Protein AF-A0A9N9P174-F1 (afdb_monomer)

Structure (mmCIF, N/CA/C/O backbone):
data_AF-A0A9N9P174-F1
#
_entry.id   AF-A0A9N9P174-F1
#
loop_
_atom_site.group_PDB
_atom_site.id
_atom_site.type_symbol
_atom_site.label_atom_id
_atom_site.label_alt_id
_atom_site.label_comp_id
_atom_site.label_asym_id
_atom_site.label_entity_id
_atom_site.label_seq_id
_atom_site.pdbx_PDB_ins_code
_atom_site.Cartn_x
_atom_site.Cartn_y
_atom_site.Cartn_z
_atom_site.occupancy
_atom_site.B_iso_or_equiv
_atom_site.auth_seq_id
_atom_site.auth_comp_id
_atom_site.auth_asym_id
_atom_site.auth_atom_id
_atom_site.pdbx_PDB_model_num
ATOM 1 N N . LYS A 1 1 ? 29.313 7.912 -12.911 1.00 68.44 1 LYS A N 1
ATOM 2 C CA . LYS A 1 1 ? 28.699 8.468 -11.682 1.00 68.44 1 LYS A CA 1
ATOM 3 C C . LYS A 1 1 ? 27.284 8.884 -12.057 1.00 68.44 1 LYS A C 1
ATOM 5 O O . LYS A 1 1 ? 27.158 9.581 -13.055 1.00 68.44 1 LYS A O 1
ATOM 10 N N . TYR A 1 2 ? 26.257 8.377 -11.376 1.00 76.62 2 TYR A N 1
ATOM 11 C CA . TYR A 1 2 ? 24.883 8.834 -11.610 1.00 76.62 2 TYR A CA 1
ATOM 12 C C . TYR A 1 2 ? 24.743 10.296 -11.158 1.00 76.62 2 TYR A C 1
ATOM 14 O O . TYR A 1 2 ? 25.511 10.708 -10.282 1.00 76.62 2 TYR A O 1
ATOM 22 N N . PRO A 1 3 ? 23.851 11.087 -11.777 1.00 82.00 3 PRO A N 1
ATOM 23 C CA . PRO A 1 3 ? 23.593 12.447 -11.324 1.00 82.00 3 PRO A CA 1
ATOM 24 C C . PRO A 1 3 ? 23.021 12.434 -9.905 1.00 82.00 3 PRO A C 1
ATOM 26 O O . PRO A 1 3 ? 22.367 11.470 -9.501 1.00 82.00 3 PRO A O 1
ATOM 29 N N . ASP A 1 4 ? 23.264 13.512 -9.164 1.00 88.12 4 ASP A N 1
ATOM 30 C CA . ASP A 1 4 ? 22.612 13.711 -7.875 1.00 88.12 4 ASP A CA 1
ATOM 31 C C . ASP A 1 4 ? 21.104 13.892 -8.101 1.00 88.12 4 ASP A C 1
ATOM 33 O O . ASP A 1 4 ? 20.675 14.525 -9.070 1.00 88.12 4 ASP A O 1
ATOM 37 N N . ILE A 1 5 ? 20.298 13.304 -7.219 1.00 88.25 5 ILE A N 1
ATOM 38 C CA . ILE A 1 5 ? 18.837 13.352 -7.294 1.00 88.25 5 ILE A CA 1
ATOM 39 C C . ILE A 1 5 ? 18.350 14.217 -6.142 1.00 88.25 5 ILE A C 1
ATOM 41 O O . ILE A 1 5 ? 18.669 13.955 -4.981 1.00 88.25 5 ILE A O 1
ATOM 45 N N . GLU A 1 6 ? 17.555 15.233 -6.457 1.00 88.88 6 GLU A N 1
ATOM 46 C CA . GLU A 1 6 ? 16.862 16.007 -5.437 1.00 88.88 6 GLU A CA 1
ATOM 47 C C . GLU A 1 6 ? 15.742 15.155 -4.829 1.00 88.88 6 GLU A C 1
ATOM 49 O O . GLU A 1 6 ? 14.897 14.615 -5.546 1.00 88.88 6 GLU A O 1
ATOM 54 N N . ILE A 1 7 ? 15.744 15.016 -3.502 1.00 90.62 7 ILE A N 1
ATOM 55 C CA . ILE A 1 7 ? 14.727 14.256 -2.773 1.00 90.62 7 ILE A CA 1
ATOM 56 C C . ILE A 1 7 ? 13.762 15.248 -2.118 1.00 90.62 7 ILE A C 1
ATOM 58 O O . ILE A 1 7 ? 14.141 15.913 -1.147 1.00 90.62 7 ILE A O 1
ATOM 62 N N . PRO A 1 8 ? 12.504 15.334 -2.589 1.00 91.12 8 PRO A N 1
ATOM 63 C CA . PRO A 1 8 ? 11.504 16.177 -1.954 1.00 91.12 8 PRO A CA 1
ATOM 64 C C . PRO A 1 8 ? 11.303 15.766 -0.495 1.00 91.12 8 PRO A C 1
ATOM 66 O O . PRO A 1 8 ? 11.000 14.615 -0.183 1.00 91.12 8 PRO A O 1
ATOM 69 N N . SER A 1 9 ? 11.458 16.720 0.414 1.00 88.75 9 SER A N 1
ATOM 70 C CA . SER A 1 9 ? 11.272 16.495 1.849 1.00 88.75 9 SER A CA 1
ATOM 71 C C . SER A 1 9 ? 9.872 16.938 2.263 1.00 88.75 9 SER A C 1
ATOM 73 O O . SER A 1 9 ? 9.692 17.984 2.877 1.00 88.75 9 SER A O 1
ATOM 75 N N . VAL A 1 10 ? 8.865 16.165 1.857 1.00 95.12 10 VAL A N 1
ATOM 76 C CA . VAL A 1 10 ? 7.441 16.423 2.136 1.00 95.12 10 VAL A CA 1
ATOM 77 C C . VAL A 1 10 ? 6.749 15.136 2.595 1.00 95.12 10 VAL A C 1
ATOM 79 O O . VAL A 1 10 ? 7.332 14.056 2.558 1.00 95.12 10 VAL A O 1
ATOM 82 N N . GLY A 1 11 ? 5.495 15.212 3.036 1.00 95.56 11 GLY A N 1
ATOM 83 C CA . GLY A 1 11 ? 4.689 14.019 3.284 1.00 95.56 11 GLY A CA 1
ATOM 84 C C . GLY A 1 11 ? 4.335 13.286 1.986 1.00 95.56 11 GLY A C 1
ATOM 85 O O . GLY A 1 11 ? 4.132 13.899 0.940 1.00 95.56 11 GLY A O 1
ATOM 86 N N . VAL A 1 12 ? 4.185 11.963 2.060 1.00 95.00 12 VAL A N 1
ATOM 87 C CA . VAL A 1 12 ? 3.823 11.107 0.907 1.00 95.00 12 VAL A CA 1
ATOM 88 C C . VAL A 1 12 ? 2.532 11.585 0.242 1.00 95.00 12 VAL A C 1
ATOM 90 O O . VAL A 1 12 ? 2.477 11.710 -0.977 1.00 95.00 12 VAL A O 1
ATOM 93 N N . TYR A 1 13 ? 1.510 11.912 1.037 1.00 94.75 13 TYR A N 1
ATOM 94 C CA . TYR A 1 13 ? 0.255 12.435 0.504 1.00 94.75 13 TYR A CA 1
ATOM 95 C C . TYR A 1 13 ? 0.455 13.786 -0.204 1.00 94.75 13 TYR A C 1
ATOM 97 O O . TYR A 1 13 ? -0.011 13.956 -1.324 1.00 94.75 13 TYR A O 1
ATOM 105 N N . GLN A 1 14 ? 1.209 14.722 0.390 1.00 95.31 14 GLN A N 1
ATOM 106 C CA . GLN A 1 14 ? 1.522 16.007 -0.253 1.00 95.31 14 GLN A CA 1
ATOM 107 C C . GLN A 1 14 ? 2.242 15.810 -1.593 1.00 95.31 14 GLN A C 1
ATOM 109 O O . GLN A 1 14 ? 1.896 16.482 -2.558 1.00 95.31 14 GLN A O 1
ATOM 114 N N . TYR A 1 15 ? 3.200 14.879 -1.669 1.00 94.75 15 TYR A N 1
ATOM 115 C CA . TYR A 1 15 ? 3.945 14.591 -2.899 1.00 94.75 15 TYR A CA 1
ATOM 116 C C . TYR A 1 15 ? 3.069 13.992 -4.003 1.00 94.75 15 TYR A C 1
ATOM 118 O O . TYR A 1 15 ? 3.156 14.400 -5.157 1.00 94.75 15 TYR A O 1
ATOM 126 N N . VAL A 1 16 ? 2.207 13.030 -3.662 1.00 92.88 16 VAL A N 1
ATOM 127 C CA . VAL A 1 16 ? 1.312 12.405 -4.648 1.00 92.88 16 VAL A CA 1
ATOM 128 C C . VAL A 1 16 ? 0.321 13.433 -5.196 1.00 92.88 16 VAL A C 1
ATOM 130 O O . VAL A 1 16 ? 0.102 13.501 -6.403 1.00 92.88 16 VAL A O 1
ATOM 133 N N . ILE A 1 17 ? -0.263 14.255 -4.323 1.00 94.00 17 ILE A N 1
ATOM 134 C CA . ILE A 1 17 ? -1.345 15.178 -4.687 1.00 94.00 17 ILE A CA 1
ATOM 135 C C . ILE A 1 17 ? -0.827 16.473 -5.319 1.00 94.00 17 ILE A C 1
ATOM 137 O O . ILE A 1 17 ? -1.547 17.067 -6.120 1.00 94.00 17 ILE A O 1
ATOM 141 N N . SER A 1 18 ? 0.419 16.885 -5.042 1.00 93.31 18 SER A N 1
ATOM 142 C CA . SER A 1 18 ? 1.061 17.982 -5.784 1.00 93.31 18 SER A CA 1
ATOM 143 C C . SER A 1 18 ? 1.235 17.659 -7.269 1.00 93.31 18 SER A C 1
ATOM 145 O O . SER A 1 18 ? 1.435 18.572 -8.066 1.00 93.31 18 SER A O 1
ATOM 147 N N . ASN A 1 19 ? 1.098 16.378 -7.638 1.00 93.06 19 ASN A N 1
ATOM 148 C CA . ASN A 1 19 ? 1.045 15.893 -9.007 1.00 93.06 19 ASN A CA 1
ATOM 149 C C . ASN A 1 19 ? 2.206 16.423 -9.872 1.00 93.06 19 ASN A C 1
ATOM 151 O O . ASN A 1 19 ? 1.969 17.032 -10.918 1.00 93.06 19 ASN A O 1
ATOM 155 N N . PRO A 1 20 ? 3.471 16.181 -9.472 1.00 90.00 20 PRO A N 1
ATOM 156 C CA . PRO A 1 20 ? 4.639 16.762 -10.143 1.00 90.00 20 PRO A CA 1
ATOM 157 C C . PRO A 1 20 ? 4.775 16.342 -11.616 1.00 90.00 20 PRO A C 1
ATOM 159 O O . PRO A 1 20 ? 5.507 16.971 -12.375 1.00 90.00 20 PRO A O 1
ATOM 162 N N . TYR A 1 21 ? 4.055 15.296 -12.033 1.00 89.31 21 TYR A N 1
ATOM 163 C CA . TYR A 1 21 ? 4.055 14.758 -13.393 1.00 89.31 21 TYR A CA 1
ATOM 164 C C . TYR A 1 21 ? 2.794 15.107 -14.199 1.00 89.31 21 TYR A C 1
ATOM 166 O O . TYR A 1 21 ? 2.609 14.557 -15.285 1.00 89.31 21 TYR A O 1
ATOM 174 N N . ASN A 1 22 ? 1.934 16.004 -13.699 1.00 93.06 22 ASN A N 1
ATOM 175 C CA . ASN A 1 22 ? 0.712 16.460 -14.375 1.00 93.06 22 ASN A CA 1
ATOM 176 C C . ASN A 1 22 ? -0.198 15.310 -14.847 1.00 93.06 22 ASN A C 1
ATOM 178 O O . ASN A 1 22 ? -0.745 15.334 -15.952 1.00 93.06 22 ASN A O 1
ATOM 182 N N . VAL A 1 23 ? -0.352 14.278 -14.015 1.00 93.06 23 VAL A N 1
ATOM 183 C CA . VAL A 1 23 ? -1.257 13.154 -14.264 1.00 93.06 23 VAL A CA 1
ATOM 184 C C . VAL A 1 23 ? -2.699 13.679 -14.345 1.00 93.06 23 VAL A C 1
ATOM 186 O O . VAL A 1 23 ? -3.146 14.325 -13.394 1.00 93.06 23 VAL A O 1
ATOM 189 N N . PRO A 1 24 ? -3.436 13.432 -15.444 1.00 95.62 24 PRO A N 1
ATOM 190 C CA . PRO A 1 24 ? -4.824 13.871 -15.571 1.00 95.62 24 PRO A CA 1
ATOM 191 C C . PRO A 1 24 ? -5.744 13.199 -14.549 1.00 95.62 24 PRO A C 1
ATOM 193 O O . PRO A 1 24 ? -5.593 12.016 -14.255 1.00 95.62 24 PRO A O 1
ATOM 196 N N . ASP A 1 25 ? -6.766 13.911 -14.077 1.00 96.81 25 ASP A N 1
ATOM 197 C CA . ASP A 1 25 ? -7.705 13.373 -13.082 1.00 96.81 25 ASP A CA 1
ATOM 198 C C . ASP A 1 25 ? -8.501 12.164 -13.585 1.00 96.81 25 ASP A C 1
ATOM 200 O O . ASP A 1 25 ? -8.863 11.303 -12.793 1.00 96.81 25 ASP A O 1
ATOM 204 N N . ASN A 1 26 ? -8.732 12.054 -14.893 1.00 96.69 26 ASN A N 1
ATOM 205 C CA . ASN A 1 26 ? -9.416 10.915 -15.508 1.00 96.69 26 ASN A CA 1
ATOM 206 C C . ASN A 1 26 ? -8.478 9.743 -15.859 1.00 96.69 26 ASN A C 1
ATOM 208 O O . ASN A 1 26 ? -8.918 8.780 -16.483 1.00 96.69 26 ASN A O 1
ATOM 212 N N . LYS A 1 27 ? -7.186 9.820 -15.519 1.00 94.06 27 LYS A N 1
ATOM 213 C CA . LYS A 1 27 ? -6.224 8.748 -15.786 1.00 94.06 27 LYS A CA 1
ATOM 214 C C . LYS A 1 27 ? -6.410 7.622 -14.776 1.00 94.06 27 LYS A C 1
ATOM 216 O O . LYS A 1 27 ? -6.295 7.858 -13.577 1.00 94.06 27 LYS A O 1
ATOM 221 N N . ASP A 1 28 ? -6.604 6.401 -15.265 1.00 93.12 28 ASP A N 1
ATOM 222 C CA . ASP A 1 28 ? -6.548 5.192 -14.440 1.00 93.12 28 ASP A CA 1
ATOM 223 C C . ASP A 1 28 ? -5.166 5.047 -13.789 1.00 93.12 28 ASP A C 1
ATOM 225 O O . ASP A 1 28 ? -4.141 5.057 -14.481 1.00 93.12 28 ASP A O 1
ATOM 229 N N . ILE A 1 29 ? -5.145 4.888 -12.466 1.00 91.31 29 ILE A N 1
ATOM 230 C CA . ILE A 1 29 ? -3.930 4.651 -11.668 1.00 91.31 29 ILE A CA 1
ATOM 231 C C . ILE A 1 29 ? -3.925 3.276 -10.992 1.00 91.31 29 ILE A C 1
ATOM 233 O O . ILE A 1 29 ? -2.885 2.814 -10.527 1.00 91.31 29 ILE A O 1
ATOM 237 N N . PHE A 1 30 ? -5.084 2.622 -10.932 1.00 89.38 30 PHE A N 1
ATOM 238 C CA . PHE A 1 30 ? -5.238 1.259 -10.451 1.00 89.38 30 PHE A CA 1
ATOM 239 C C . PHE A 1 30 ? -6.287 0.548 -11.299 1.00 89.38 30 PHE A C 1
ATOM 241 O O . PHE A 1 30 ? -7.329 1.120 -11.618 1.00 89.38 30 PHE A O 1
ATOM 248 N N . ILE A 1 31 ? -5.993 -0.699 -11.657 1.00 86.44 31 ILE A N 1
ATOM 249 C CA . ILE A 1 31 ? -6.876 -1.571 -12.424 1.00 86.44 31 ILE A CA 1
ATOM 250 C C . ILE A 1 31 ? -6.869 -2.924 -11.720 1.00 86.44 31 ILE A C 1
ATOM 252 O O . ILE A 1 31 ? -5.816 -3.555 -11.599 1.00 86.44 31 ILE A O 1
ATOM 256 N N . ASP A 1 32 ? -8.032 -3.385 -11.280 1.00 83.38 32 ASP A N 1
ATOM 257 C CA . ASP A 1 32 ? -8.186 -4.742 -10.780 1.00 83.38 32 ASP A CA 1
ATOM 258 C C . ASP A 1 32 ? -8.036 -5.730 -11.954 1.00 83.38 32 ASP A C 1
ATOM 260 O O . ASP A 1 32 ? -8.708 -5.643 -12.990 1.00 83.38 32 ASP A O 1
ATOM 264 N N . GLY A 1 33 ? -7.092 -6.664 -11.828 1.00 76.69 33 GLY A N 1
ATOM 265 C CA . GLY A 1 33 ? -6.806 -7.654 -12.867 1.00 76.69 33 GLY A CA 1
ATOM 266 C C . GLY A 1 33 ? -7.957 -8.634 -13.109 1.00 76.69 33 GLY A C 1
ATOM 267 O O . GLY A 1 33 ? -8.104 -9.116 -14.231 1.00 76.69 33 GLY A O 1
ATOM 268 N N . ILE A 1 34 ? -8.781 -8.880 -12.090 1.00 78.75 34 ILE A N 1
ATOM 269 C CA . ILE A 1 34 ? -9.849 -9.881 -12.065 1.00 78.75 34 ILE A CA 1
ATOM 270 C C . ILE A 1 34 ? -11.192 -9.247 -12.433 1.00 78.75 34 ILE A C 1
ATOM 272 O O . ILE A 1 34 ? -11.904 -9.781 -13.280 1.00 78.75 34 ILE A O 1
ATOM 276 N N . THR A 1 35 ? -11.552 -8.124 -11.807 1.00 83.12 35 THR A N 1
ATOM 277 C CA . THR A 1 35 ? -12.879 -7.499 -11.980 1.00 83.12 35 THR A CA 1
ATOM 278 C C . THR A 1 35 ? -12.911 -6.415 -13.056 1.00 83.12 35 THR A C 1
ATOM 280 O O . THR A 1 35 ? -13.994 -6.031 -13.486 1.00 83.12 35 THR A O 1
ATOM 283 N N . ASP A 1 36 ? -11.744 -5.922 -13.490 1.00 83.69 36 ASP A N 1
ATOM 284 C CA . ASP A 1 36 ? -11.597 -4.718 -14.327 1.00 83.69 36 ASP A CA 1
ATOM 285 C C . ASP A 1 36 ? -12.163 -3.434 -13.696 1.00 83.69 36 ASP A C 1
ATOM 287 O O . ASP A 1 36 ? -12.287 -2.419 -14.380 1.00 83.69 36 ASP A O 1
ATOM 291 N N . GLU A 1 37 ? -12.444 -3.439 -12.386 1.00 87.44 37 GLU A N 1
ATOM 292 C CA . GLU A 1 37 ? -12.696 -2.207 -11.640 1.00 87.44 37 GLU A CA 1
ATOM 293 C C . GLU A 1 37 ? -11.459 -1.300 -11.703 1.00 87.44 37 GLU A C 1
ATOM 295 O O . GLU A 1 37 ? -10.313 -1.756 -11.630 1.00 87.44 37 GLU A O 1
ATOM 300 N N . ARG A 1 38 ? -11.695 0.004 -11.850 1.00 90.88 38 ARG A N 1
ATOM 301 C CA . ARG A 1 38 ? -10.655 1.015 -12.051 1.00 90.88 38 ARG A CA 1
ATOM 302 C C . ARG A 1 38 ? -10.778 2.103 -11.005 1.00 90.88 38 ARG A C 1
ATOM 304 O O . ARG A 1 38 ? -11.871 2.387 -10.522 1.00 90.88 38 ARG A O 1
ATOM 311 N N . VAL A 1 39 ? -9.642 2.701 -10.674 1.00 92.94 39 VAL A N 1
A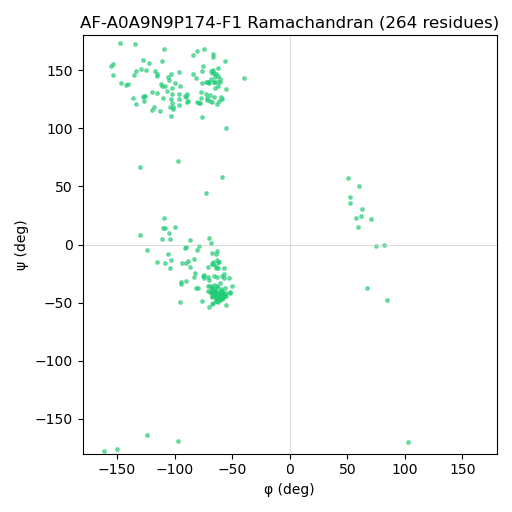TOM 312 C CA . VAL A 1 39 ? -9.582 3.927 -9.880 1.00 92.94 39 VAL A CA 1
ATOM 313 C C . VAL A 1 39 ? -8.760 4.935 -10.658 1.00 92.94 39 VAL A C 1
ATOM 315 O O . VAL A 1 39 ? -7.604 4.673 -11.011 1.00 92.94 39 VAL A O 1
ATOM 318 N N . THR A 1 40 ? -9.362 6.086 -10.923 1.00 96.69 40 THR A N 1
ATOM 319 C CA . THR A 1 40 ? -8.694 7.219 -11.560 1.00 96.69 40 THR A CA 1
ATOM 320 C C . THR A 1 40 ? -7.924 8.063 -10.545 1.00 96.69 40 THR A C 1
ATOM 322 O O . THR A 1 40 ? -8.157 7.993 -9.335 1.00 96.69 40 THR A O 1
ATOM 325 N N . PHE A 1 41 ? -7.000 8.901 -11.017 1.00 96.81 41 PHE A N 1
ATOM 326 C CA . PHE A 1 41 ? -6.264 9.815 -10.144 1.00 96.81 41 PHE A CA 1
ATOM 327 C C . PHE A 1 41 ? -7.200 10.783 -9.403 1.00 96.81 41 PHE A C 1
ATOM 329 O O . PHE A 1 41 ? -7.040 11.001 -8.205 1.00 96.81 41 PHE A O 1
ATOM 336 N N . GLY A 1 42 ? -8.225 11.313 -10.076 1.00 97.38 42 GLY A N 1
ATOM 337 C CA . GLY A 1 42 ? -9.237 12.182 -9.474 1.00 97.38 42 GLY A CA 1
ATOM 338 C C . GLY A 1 42 ? -10.035 11.482 -8.373 1.00 97.38 42 GLY A C 1
ATOM 339 O O . GLY A 1 42 ? -10.244 12.058 -7.302 1.00 97.38 42 GLY A O 1
ATOM 340 N N . GLU A 1 43 ? -10.420 10.224 -8.600 1.00 96.62 43 GLU A N 1
ATOM 341 C CA . GLU A 1 43 ? -11.088 9.402 -7.587 1.00 96.62 43 GLU A CA 1
ATOM 342 C C . GLU A 1 43 ? -10.179 9.120 -6.398 1.00 96.62 43 GLU A C 1
ATOM 344 O O . GLU A 1 43 ? -10.632 9.280 -5.270 1.00 96.62 43 GLU A O 1
ATOM 349 N N . LEU A 1 44 ? -8.892 8.816 -6.614 1.00 95.62 44 LEU A N 1
ATOM 350 C CA . LEU A 1 44 ? -7.932 8.681 -5.517 1.00 95.62 44 LEU A CA 1
ATOM 351 C C . LEU A 1 44 ? -7.908 9.941 -4.648 1.00 95.62 44 LEU A C 1
ATOM 353 O O . LEU A 1 44 ? -8.068 9.819 -3.437 1.00 95.62 44 LEU A O 1
ATOM 357 N N . LYS A 1 45 ? -7.745 11.133 -5.247 1.00 95.31 45 LYS A N 1
ATOM 358 C CA . LYS A 1 45 ? -7.676 12.409 -4.506 1.00 95.31 45 LYS A CA 1
ATOM 359 C C . LYS A 1 45 ? -8.935 12.664 -3.675 1.00 95.31 45 LYS A C 1
ATOM 361 O O . LYS A 1 45 ? -8.851 13.120 -2.535 1.00 95.31 45 LYS A O 1
ATOM 366 N N . ARG A 1 46 ? -10.108 12.435 -4.268 1.00 96.38 46 ARG A N 1
ATOM 367 C CA . ARG A 1 46 ? -11.409 12.655 -3.623 1.00 96.38 46 ARG A CA 1
ATOM 368 C C . ARG A 1 46 ? -11.647 11.618 -2.528 1.00 96.38 46 ARG A C 1
ATOM 370 O O . ARG A 1 46 ? -11.900 11.963 -1.374 1.00 96.38 46 ARG A O 1
ATOM 377 N N . ASP A 1 47 ? -11.540 10.342 -2.877 1.00 95.81 47 ASP A N 1
ATOM 378 C CA . ASP A 1 47 ? -11.950 9.243 -2.012 1.00 95.81 47 ASP A CA 1
ATOM 379 C C . ASP A 1 47 ? -10.959 9.023 -0.868 1.00 95.81 47 ASP A C 1
ATOM 381 O O . ASP A 1 47 ? -11.394 8.635 0.212 1.00 95.81 47 ASP A O 1
ATOM 385 N N . SER A 1 48 ? -9.673 9.376 -1.011 1.00 95.81 48 SER A N 1
ATOM 386 C CA . SER A 1 48 ? -8.731 9.390 0.119 1.00 95.81 48 SER A CA 1
ATOM 387 C C . SER A 1 48 ? -9.135 10.397 1.198 1.00 95.81 48 SER A C 1
ATOM 389 O O . SER A 1 48 ? -9.102 10.071 2.386 1.00 95.81 48 SER A O 1
ATOM 391 N N . LYS A 1 49 ? -9.558 11.608 0.807 1.00 97.38 49 LYS A N 1
ATOM 392 C CA . LYS A 1 49 ? -10.017 12.645 1.749 1.00 97.38 49 LYS A CA 1
ATOM 393 C C . LYS A 1 49 ? -11.337 12.261 2.401 1.00 97.38 49 LYS A C 1
ATOM 395 O O . LYS A 1 49 ? -11.508 12.465 3.602 1.00 97.38 49 LYS A O 1
ATOM 400 N N . ARG A 1 50 ? -12.261 11.688 1.628 1.00 98.19 50 ARG A N 1
ATOM 401 C CA . ARG A 1 50 ? -13.543 11.200 2.151 1.00 98.19 50 ARG A CA 1
ATOM 402 C C . ARG A 1 50 ? -13.362 10.007 3.078 1.00 98.19 50 ARG A C 1
ATOM 404 O O . ARG A 1 50 ? -14.000 9.943 4.123 1.00 98.19 50 ARG A O 1
ATOM 411 N N . PHE A 1 51 ? -12.472 9.082 2.739 1.00 97.12 51 PHE A N 1
ATOM 412 C CA . PHE A 1 51 ? -12.132 7.951 3.596 1.00 97.12 51 PHE A CA 1
ATOM 413 C C . PHE A 1 51 ? -11.496 8.416 4.912 1.00 97.12 51 PHE A C 1
ATOM 415 O O . PHE A 1 51 ? -11.901 7.970 5.982 1.00 97.12 51 PHE A O 1
ATOM 422 N N . ALA A 1 52 ? -10.577 9.386 4.863 1.00 96.62 52 ALA A N 1
ATOM 423 C CA . ALA A 1 52 ? -10.028 10.006 6.069 1.00 96.62 52 ALA A CA 1
ATOM 424 C C . ALA A 1 52 ? -11.112 10.690 6.925 1.00 96.62 52 ALA A C 1
ATOM 426 O O . ALA A 1 52 ? -11.097 10.553 8.148 1.00 96.62 52 ALA A O 1
ATOM 427 N N . ALA A 1 53 ? -12.080 11.374 6.305 1.00 97.62 53 ALA A N 1
ATOM 428 C CA . ALA A 1 53 ? -13.211 11.958 7.022 1.00 97.62 53 ALA A CA 1
ATOM 429 C C . ALA A 1 53 ? -14.093 10.894 7.685 1.00 97.62 53 ALA A C 1
ATOM 431 O O . ALA A 1 53 ? -14.427 11.030 8.855 1.00 97.62 53 ALA A O 1
ATOM 432 N N . GLY A 1 54 ? -14.434 9.805 6.993 1.00 97.69 54 GLY A N 1
ATOM 433 C CA . GLY A 1 54 ? -15.255 8.756 7.599 1.00 97.69 54 GLY A CA 1
ATOM 434 C C . GLY A 1 54 ? -14.521 7.965 8.684 1.00 97.69 54 GLY A C 1
ATOM 435 O O . GLY A 1 54 ? -15.147 7.595 9.673 1.00 97.69 54 GLY A O 1
ATOM 436 N N . LEU A 1 55 ? -13.197 7.795 8.589 1.00 96.75 55 LEU A N 1
ATOM 437 C CA . LEU A 1 55 ? -12.378 7.305 9.704 1.00 96.75 55 LEU A CA 1
ATOM 438 C C . LEU A 1 55 ? -12.526 8.199 10.952 1.00 96.75 55 LEU A C 1
ATOM 440 O O . LEU A 1 55 ? -12.713 7.688 12.058 1.00 96.75 55 LEU A O 1
ATOM 444 N N . GLN A 1 56 ? -12.489 9.523 10.784 1.00 96.25 56 GLN A N 1
ATOM 445 C CA . GLN A 1 56 ? -12.672 10.482 11.880 1.00 96.25 56 GLN A CA 1
ATOM 446 C C . GLN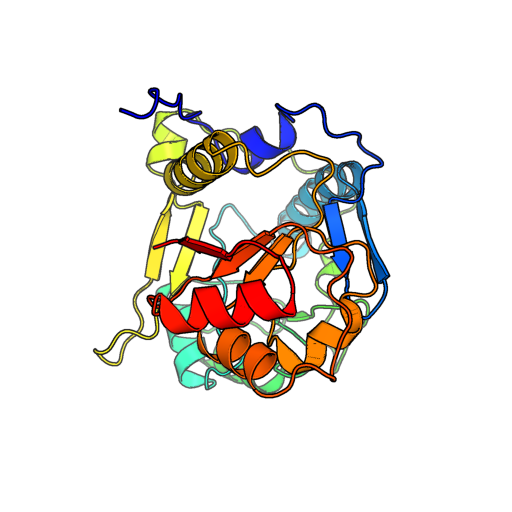 A 1 56 ? -14.106 10.455 12.425 1.00 96.25 56 GLN A C 1
ATOM 448 O O . GLN A 1 56 ? -14.307 10.296 13.626 1.00 96.25 56 GLN A O 1
ATOM 453 N N . ASP A 1 57 ? -15.098 10.565 11.545 1.00 97.31 57 ASP A N 1
ATOM 454 C CA . ASP A 1 57 ? -16.487 10.828 11.926 1.00 97.31 57 ASP A CA 1
ATOM 455 C C . ASP A 1 57 ? -17.208 9.564 12.408 1.00 97.31 57 ASP A C 1
ATOM 457 O O . ASP A 1 57 ? -18.007 9.621 13.341 1.00 97.31 57 ASP A O 1
ATOM 461 N N . ARG A 1 58 ? -16.930 8.406 11.791 1.00 96.69 58 ARG A N 1
ATOM 462 C CA . ARG A 1 58 ? -17.679 7.162 12.051 1.00 96.69 58 ARG A CA 1
ATOM 463 C C . ARG A 1 58 ? -17.076 6.329 13.173 1.00 96.69 58 ARG A C 1
ATOM 465 O O . ARG A 1 58 ? -17.808 5.641 13.876 1.00 96.69 58 ARG A O 1
ATOM 472 N N . ILE A 1 59 ? -15.753 6.373 13.342 1.00 96.38 59 ILE A N 1
ATOM 473 C CA . ILE A 1 59 ? -15.050 5.552 14.342 1.00 96.38 59 ILE A CA 1
ATOM 474 C C . ILE A 1 59 ? -14.085 6.348 15.230 1.00 96.38 59 ILE A C 1
ATOM 476 O O . ILE A 1 59 ? -13.330 5.754 16.008 1.00 96.38 59 ILE A O 1
ATOM 480 N N . GLY A 1 60 ? -14.085 7.682 15.144 1.00 95.88 60 GLY A N 1
ATOM 481 C CA . GLY A 1 60 ? -13.237 8.531 15.984 1.00 95.88 60 GLY A CA 1
ATOM 482 C C . GLY A 1 60 ? -11.742 8.285 15.778 1.00 95.88 60 GLY A C 1
ATOM 483 O O . GLY A 1 60 ? -10.958 8.482 16.711 1.00 95.88 60 GLY A O 1
ATOM 484 N N . PHE A 1 61 ? -11.335 7.776 14.610 1.00 95.25 61 PHE A N 1
ATOM 485 C CA . PHE A 1 61 ? -9.934 7.494 14.329 1.00 95.25 61 PHE A CA 1
ATOM 486 C C . PHE A 1 61 ? -9.171 8.810 14.200 1.00 95.25 61 PHE A C 1
ATOM 488 O O . PHE A 1 61 ? -9.568 9.727 13.479 1.00 95.25 61 PHE A O 1
ATOM 495 N N . LYS A 1 62 ? -8.071 8.906 14.940 1.00 90.25 62 LYS A N 1
ATOM 496 C CA . LYS A 1 62 ? -7.187 10.070 14.936 1.00 90.25 62 LYS A CA 1
ATOM 497 C C . LYS A 1 62 ? -6.010 9.810 14.001 1.00 90.25 62 LYS A C 1
ATOM 499 O O . LYS A 1 62 ? -5.989 8.845 13.246 1.00 90.25 62 LYS A O 1
ATOM 504 N N . ARG A 1 63 ? -5.005 10.677 14.052 1.00 87.81 63 ARG A N 1
ATOM 505 C CA . ARG A 1 63 ? -3.736 10.444 13.367 1.00 87.81 63 ARG A CA 1
ATOM 506 C C . ARG A 1 63 ? -3.129 9.107 13.807 1.00 87.81 63 ARG A C 1
ATOM 508 O O . ARG A 1 63 ? -3.070 8.824 15.001 1.00 87.81 63 ARG A O 1
ATOM 515 N N . GLY A 1 64 ? -2.663 8.325 12.843 1.00 90.00 64 GLY A N 1
ATOM 516 C CA . GLY A 1 64 ? -2.034 7.030 13.072 1.00 90.00 64 GLY A CA 1
ATOM 517 C C . GLY A 1 64 ? -1.218 6.587 11.863 1.00 90.00 64 GLY A C 1
ATOM 518 O O . GLY A 1 64 ? -1.124 7.311 10.871 1.00 90.00 64 GLY A O 1
ATOM 519 N N . THR A 1 65 ? -0.651 5.391 11.964 1.00 91.81 65 THR A N 1
ATOM 520 C CA . THR A 1 65 ? 0.198 4.776 10.937 1.00 91.81 65 THR A CA 1
ATOM 521 C C . THR A 1 65 ? -0.520 3.581 10.316 1.00 91.81 65 THR A C 1
ATOM 523 O O . THR A 1 65 ? -1.426 3.006 10.920 1.00 91.81 65 THR A O 1
ATOM 526 N N . VAL A 1 66 ? -0.118 3.191 9.108 1.00 93.62 66 VAL A N 1
ATOM 527 C CA . VAL A 1 66 ? -0.626 1.996 8.426 1.00 93.62 66 VAL A CA 1
ATOM 528 C C . VAL A 1 66 ? 0.415 0.874 8.444 1.00 93.62 66 VAL A C 1
ATOM 530 O O . VAL A 1 66 ? 1.619 1.107 8.337 1.00 93.62 66 VAL A O 1
ATOM 533 N N . THR A 1 67 ? -0.057 -0.363 8.568 1.00 94.25 67 THR A N 1
ATOM 534 C CA . THR A 1 67 ? 0.753 -1.572 8.417 1.00 94.25 67 THR A CA 1
ATOM 535 C C . THR A 1 67 ? -0.005 -2.585 7.571 1.00 94.25 67 THR A C 1
ATOM 537 O O . THR A 1 67 ? -1.233 -2.653 7.636 1.00 94.25 67 THR A O 1
ATOM 540 N N . ALA A 1 68 ? 0.716 -3.365 6.769 1.00 91.81 68 ALA A N 1
ATOM 541 C CA . ALA A 1 68 ? 0.156 -4.522 6.082 1.00 91.81 68 ALA A CA 1
ATOM 542 C C . ALA A 1 68 ? 0.446 -5.795 6.886 1.00 91.81 68 ALA A C 1
ATOM 544 O O . ALA A 1 68 ? 1.490 -5.910 7.529 1.00 91.81 68 ALA A O 1
ATOM 545 N N . ALA A 1 69 ? -0.460 -6.766 6.817 1.00 89.88 69 ALA A N 1
ATOM 546 C CA . ALA A 1 69 ? -0.296 -8.073 7.443 1.00 89.88 69 ALA A CA 1
ATOM 547 C C . ALA A 1 69 ? -0.232 -9.169 6.378 1.00 89.88 69 ALA A C 1
ATOM 549 O O . ALA A 1 69 ? -0.881 -9.085 5.332 1.00 89.88 69 ALA A O 1
ATOM 550 N N . ASN A 1 70 ? 0.542 -10.220 6.647 1.00 87.75 70 ASN A N 1
ATOM 551 C CA . ASN A 1 70 ? 0.582 -11.378 5.767 1.00 87.75 70 ASN A CA 1
ATOM 552 C C . ASN A 1 70 ? -0.740 -12.157 5.899 1.00 87.75 70 ASN A C 1
ATOM 554 O O . ASN A 1 70 ? -1.070 -12.602 6.999 1.00 87.75 70 ASN A O 1
ATOM 558 N N . PRO A 1 71 ? -1.478 -12.403 4.801 1.00 87.00 71 PRO A N 1
ATOM 559 C CA . PRO A 1 71 ? -2.744 -13.136 4.855 1.00 87.00 71 PRO A CA 1
ATOM 560 C C . PRO A 1 71 ? -2.602 -14.593 5.326 1.00 87.00 71 PRO A C 1
ATOM 562 O O . PRO A 1 71 ? -3.605 -15.242 5.611 1.00 87.00 71 PRO A O 1
ATOM 565 N N . LYS A 1 72 ? -1.377 -15.132 5.376 1.00 87.69 72 LYS A N 1
ATOM 566 C CA . LYS A 1 72 ? -1.086 -16.490 5.855 1.00 87.69 72 LYS A CA 1
ATOM 567 C C . LYS A 1 72 ? -0.793 -16.571 7.353 1.00 87.69 72 LYS A C 1
ATOM 569 O O . LYS A 1 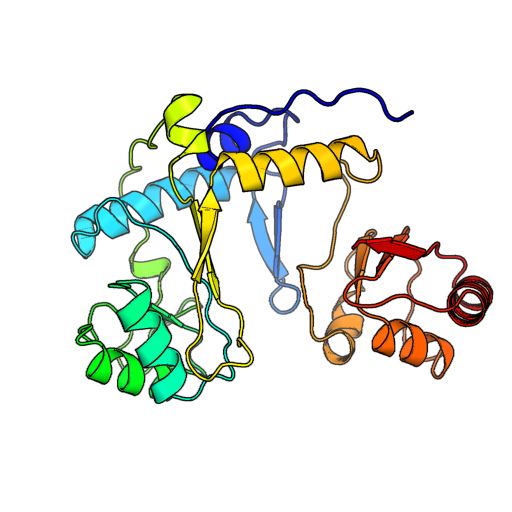72 ? -0.543 -17.674 7.831 1.00 87.69 72 LYS A O 1
ATOM 574 N N . TYR A 1 73 ? -0.783 -15.452 8.077 1.00 90.19 73 TYR A N 1
ATOM 575 C CA . TYR A 1 73 ? -0.565 -15.494 9.518 1.00 90.19 73 TYR A CA 1
ATOM 576 C C . TYR A 1 73 ? -1.636 -16.308 10.231 1.00 90.19 73 TYR A C 1
ATOM 578 O O . TYR A 1 73 ? -2.825 -16.271 9.904 1.00 90.19 73 TYR A O 1
ATOM 586 N N . THR A 1 74 ? -1.188 -17.033 11.249 1.00 93.75 74 THR A N 1
ATOM 587 C CA . THR A 1 74 ? -2.068 -17.587 12.270 1.00 93.75 74 THR A CA 1
ATOM 588 C C . THR A 1 74 ? -2.691 -16.456 13.093 1.00 93.75 74 THR A C 1
ATOM 590 O O . THR A 1 74 ? -2.178 -15.337 13.132 1.00 93.75 74 THR A O 1
ATOM 593 N N . ALA A 1 75 ? -3.785 -16.745 13.805 1.00 96.12 75 ALA A N 1
ATOM 594 C CA . ALA A 1 75 ? -4.430 -15.750 14.666 1.00 96.12 75 ALA A CA 1
ATOM 595 C C . ALA A 1 75 ? -3.462 -15.170 15.714 1.00 96.12 75 ALA A C 1
ATOM 597 O O . ALA A 1 75 ? -3.483 -13.969 15.953 1.00 96.12 75 ALA A O 1
ATOM 598 N N . ARG A 1 76 ? -2.567 -16.002 16.267 1.00 94.19 76 ARG A N 1
ATOM 599 C CA . ARG A 1 76 ? -1.564 -15.593 17.260 1.00 94.19 76 ARG A CA 1
ATOM 600 C C . ARG A 1 76 ? -0.503 -14.662 16.672 1.00 94.19 76 ARG A C 1
ATOM 602 O O . ARG A 1 76 ? -0.151 -13.661 17.288 1.00 94.19 76 ARG A O 1
ATOM 609 N N . GLU A 1 77 ? 0.025 -14.983 15.491 1.00 93.19 77 GLU A N 1
ATOM 610 C CA . GLU A 1 77 ? 1.001 -14.114 14.814 1.00 93.19 77 GLU A CA 1
ATOM 611 C C . GLU A 1 77 ? 0.367 -12.772 14.452 1.00 93.19 77 GLU A C 1
ATOM 613 O O . GLU A 1 77 ? 0.961 -11.721 14.690 1.00 93.19 77 GLU A O 1
ATOM 618 N N . PHE A 1 78 ? -0.869 -12.799 13.947 1.00 95.31 78 PHE A N 1
ATOM 619 C CA . PHE A 1 78 ? -1.579 -11.576 13.611 1.00 95.31 78 PHE A CA 1
ATOM 620 C C . PHE A 1 78 ? -1.903 -10.742 14.860 1.00 95.31 78 PHE A C 1
ATOM 622 O O . PHE A 1 78 ? -1.665 -9.537 14.853 1.00 95.31 78 PHE A O 1
ATOM 629 N N . ALA A 1 79 ? -2.341 -11.366 15.959 1.00 96.19 79 ALA A N 1
ATOM 630 C CA . ALA A 1 79 ? -2.539 -10.691 17.244 1.00 96.19 79 ALA A CA 1
ATOM 631 C C . ALA A 1 79 ? -1.249 -10.031 17.743 1.00 96.19 79 ALA A C 1
ATOM 633 O O . ALA A 1 79 ? -1.264 -8.872 18.156 1.00 96.19 79 ALA A O 1
ATOM 634 N N . SER A 1 80 ? -0.114 -10.730 17.640 1.00 94.31 80 SER A N 1
ATOM 635 C CA . SER A 1 80 ? 1.192 -10.179 18.009 1.00 94.31 80 SER A CA 1
ATOM 636 C C . SER A 1 80 ? 1.541 -8.928 17.195 1.00 94.31 80 SER A C 1
ATOM 638 O O . SER A 1 80 ? 1.993 -7.939 17.779 1.00 94.31 80 SER A O 1
ATOM 640 N N . GLN A 1 81 ? 1.282 -8.919 15.881 1.00 94.62 81 GLN A N 1
ATOM 641 C CA . GLN A 1 81 ? 1.439 -7.713 15.061 1.00 94.62 81 GLN A CA 1
ATOM 642 C C . GLN A 1 81 ? 0.496 -6.595 15.526 1.00 94.62 81 GLN A C 1
ATOM 644 O O . GLN A 1 81 ? 0.970 -5.491 15.769 1.00 94.62 81 GLN A O 1
ATOM 649 N N . LEU A 1 82 ? -0.801 -6.877 15.704 1.00 96.19 82 LEU A N 1
ATOM 650 C CA . LEU A 1 82 ? -1.798 -5.880 16.121 1.00 96.19 82 LEU A CA 1
ATOM 651 C C . LEU A 1 82 ? -1.421 -5.202 17.448 1.00 96.19 82 LEU A C 1
ATOM 653 O O . LEU A 1 82 ? -1.493 -3.977 17.557 1.00 96.19 82 LEU A O 1
ATOM 657 N N . ILE A 1 83 ? -0.979 -5.993 18.431 1.00 95.56 83 ILE A N 1
ATOM 658 C CA . ILE A 1 83 ? -0.558 -5.513 19.753 1.00 95.56 83 ILE A CA 1
ATOM 659 C C . ILE A 1 83 ? 0.709 -4.664 19.634 1.00 95.56 83 ILE A C 1
ATOM 661 O O . ILE A 1 83 ? 0.756 -3.546 20.142 1.00 95.56 83 ILE A O 1
ATOM 665 N N . THR A 1 84 ? 1.738 -5.173 18.953 1.00 93.88 84 THR A N 1
ATOM 666 C CA . THR A 1 84 ? 3.037 -4.483 18.869 1.00 93.88 84 THR A CA 1
ATOM 667 C C . THR A 1 84 ? 2.988 -3.227 18.005 1.00 93.88 84 THR A C 1
ATOM 669 O O . THR A 1 84 ? 3.743 -2.295 18.268 1.00 93.88 84 THR A O 1
ATOM 672 N N . SER A 1 85 ? 2.092 -3.163 17.015 1.00 94.50 85 SER A N 1
ATOM 673 C CA . SER A 1 85 ? 1.895 -1.964 16.196 1.00 94.50 85 SER A CA 1
ATOM 674 C C . SER A 1 85 ? 0.964 -0.942 16.849 1.00 94.50 85 SER A C 1
ATOM 676 O O . SER A 1 85 ? 0.826 0.162 16.328 1.00 94.50 85 SER A O 1
ATOM 678 N N . GLY A 1 86 ? 0.247 -1.317 17.916 1.00 94.69 86 GLY A N 1
ATOM 679 C CA . GLY A 1 86 ? -0.840 -0.511 18.477 1.00 94.69 86 GLY A CA 1
ATOM 680 C C . GLY A 1 86 ? -2.007 -0.314 17.501 1.00 94.69 86 GLY A C 1
ATOM 681 O O . GLY A 1 86 ? -2.651 0.738 17.507 1.00 94.69 86 GLY A O 1
ATOM 682 N N . ALA A 1 87 ? -2.257 -1.287 16.616 1.00 96.12 87 ALA A N 1
ATOM 683 C CA . ALA A 1 87 ? -3.344 -1.180 15.648 1.00 96.12 87 ALA A CA 1
ATOM 684 C C . ALA A 1 87 ? -4.693 -1.117 16.374 1.00 96.12 87 ALA A C 1
ATOM 686 O O . ALA A 1 87 ? -4.931 -1.830 17.343 1.00 96.12 87 ALA A O 1
ATOM 687 N N . SER A 1 88 ? -5.593 -0.269 15.879 1.00 96.62 88 SER A N 1
ATOM 688 C CA . SER A 1 88 ? -6.938 -0.110 16.450 1.00 96.62 88 SER A CA 1
ATOM 689 C C . SER A 1 88 ? -8.058 -0.331 15.440 1.00 96.62 88 SER A C 1
ATOM 691 O O . SER A 1 88 ? -9.222 -0.294 15.821 1.00 96.62 88 SER A O 1
ATOM 693 N N . VAL A 1 89 ? -7.731 -0.546 14.164 1.00 98.06 89 VAL A N 1
ATOM 694 C CA . VAL A 1 89 ? -8.678 -0.785 13.069 1.00 98.06 89 VAL A CA 1
ATOM 695 C C . VAL A 1 89 ? -8.092 -1.861 12.164 1.00 98.06 89 VAL A C 1
ATOM 697 O O . VAL A 1 89 ? -6.894 -1.839 11.880 1.00 98.06 89 VAL A O 1
ATOM 700 N N . ILE A 1 90 ? -8.929 -2.792 11.713 1.00 98.25 90 ILE A N 1
ATOM 701 C CA . ILE A 1 90 ? -8.540 -3.886 10.822 1.00 98.25 90 ILE A CA 1
ATOM 702 C C . ILE A 1 90 ? -9.351 -3.771 9.536 1.00 98.25 90 ILE A C 1
ATOM 704 O O . ILE A 1 90 ? -10.572 -3.661 9.587 1.00 98.25 90 ILE A O 1
ATOM 708 N N . ILE A 1 91 ? -8.682 -3.842 8.385 1.00 97.88 91 ILE A N 1
ATOM 709 C CA . ILE A 1 91 ? -9.333 -4.042 7.087 1.00 97.88 91 ILE A CA 1
ATOM 710 C C . ILE A 1 91 ? -8.817 -5.359 6.514 1.00 97.88 91 ILE A C 1
ATOM 712 O O . ILE A 1 91 ? -7.613 -5.511 6.304 1.00 97.88 91 ILE A O 1
ATOM 716 N N . VAL A 1 92 ? -9.704 -6.331 6.304 1.00 97.19 92 VAL A N 1
ATOM 717 C CA . VAL A 1 92 ? -9.329 -7.710 5.961 1.00 97.19 92 VAL A CA 1
ATOM 718 C C . VAL A 1 92 ? -10.156 -8.253 4.800 1.00 97.19 92 VAL A C 1
ATOM 720 O O . VAL A 1 92 ? -11.308 -7.887 4.596 1.00 97.19 92 VAL A O 1
ATOM 723 N N . HIS A 1 93 ? -9.582 -9.145 3.995 1.00 95.06 93 HIS A N 1
ATOM 724 C CA . HIS A 1 93 ? -10.350 -9.831 2.957 1.00 95.06 93 HIS A CA 1
ATOM 725 C C . HIS A 1 93 ? -11.329 -10.834 3.606 1.00 95.06 93 HIS A C 1
ATOM 727 O O . HIS A 1 93 ? -10.895 -11.560 4.503 1.00 95.06 93 HIS A O 1
ATOM 733 N N . PRO A 1 94 ? -12.590 -10.972 3.136 1.00 95.56 94 PRO A N 1
ATOM 734 C CA . PRO A 1 94 ? -13.603 -11.835 3.768 1.00 95.56 94 PRO A CA 1
ATOM 735 C C . PRO A 1 94 ? -13.139 -13.273 4.050 1.00 95.56 94 PRO A C 1
ATOM 737 O O . PRO A 1 94 ? -13.443 -13.839 5.091 1.00 95.56 94 PRO A O 1
ATOM 740 N N . LYS A 1 95 ? -12.315 -13.839 3.158 1.00 94.94 95 LYS A N 1
ATOM 741 C CA . LYS A 1 95 ? -11.678 -15.163 3.322 1.00 94.94 95 LYS A CA 1
ATOM 742 C C . LYS A 1 95 ? -10.910 -15.347 4.645 1.00 94.94 95 LYS A C 1
ATOM 744 O O . LYS A 1 95 ? -10.776 -16.476 5.100 1.00 94.94 95 LYS A O 1
ATOM 749 N N . TYR A 1 96 ? -10.367 -14.278 5.225 1.00 96.62 96 TYR A N 1
ATOM 750 C CA . TYR A 1 96 ? -9.539 -14.328 6.436 1.00 96.62 96 TYR A CA 1
ATOM 751 C C . TYR A 1 96 ? -10.243 -13.726 7.662 1.00 96.62 96 TYR A C 1
ATOM 753 O O . TYR A 1 96 ? -9.590 -13.465 8.673 1.00 96.62 96 TYR A O 1
ATOM 761 N N . LEU A 1 97 ? -11.563 -13.511 7.585 1.00 97.31 97 LEU A N 1
ATOM 762 C CA . LEU A 1 97 ? -12.353 -12.889 8.646 1.00 97.31 97 LEU A CA 1
ATOM 763 C C . LEU A 1 97 ? -12.252 -13.652 9.977 1.00 97.31 97 LEU A C 1
ATOM 765 O O . LEU A 1 97 ? -11.958 -13.040 10.998 1.00 97.31 97 LEU A O 1
ATOM 769 N N . ASP A 1 98 ? -12.375 -14.981 9.969 1.00 97.44 98 ASP A N 1
ATOM 770 C CA . ASP A 1 98 ? -12.283 -15.795 11.193 1.00 97.44 98 ASP A CA 1
ATOM 771 C C . ASP A 1 98 ? -10.942 -15.628 11.922 1.00 97.44 98 ASP A C 1
ATOM 773 O O . ASP A 1 98 ? -10.886 -15.575 13.153 1.00 97.44 98 ASP A O 1
ATOM 777 N N . THR A 1 99 ? -9.842 -15.543 11.167 1.00 98.12 99 THR A N 1
ATOM 778 C CA . THR A 1 99 ? -8.506 -15.293 11.723 1.00 98.12 99 THR A CA 1
ATOM 779 C C . THR A 1 99 ? -8.421 -13.884 12.303 1.00 98.12 99 THR A C 1
ATOM 781 O O . THR A 1 99 ? -7.876 -13.713 13.394 1.00 98.12 99 THR A O 1
ATOM 784 N N . ALA A 1 100 ? -8.986 -12.890 11.612 1.00 98.00 100 ALA A N 1
ATOM 785 C CA . ALA A 1 100 ? -9.006 -11.507 12.073 1.00 98.00 100 ALA A CA 1
ATOM 786 C C . ALA A 1 100 ? -9.829 -11.323 13.351 1.00 98.00 100 ALA A C 1
ATOM 788 O O . ALA A 1 100 ? -9.351 -10.653 14.257 1.00 98.00 100 ALA A O 1
ATOM 789 N N . ILE A 1 101 ? -10.999 -11.958 13.473 1.00 98.44 101 ILE A N 1
ATOM 790 C CA . ILE A 1 101 ? -11.829 -11.907 14.690 1.00 98.44 101 ILE A CA 1
ATOM 791 C C . ILE A 1 101 ? -11.063 -12.481 15.887 1.00 98.44 101 ILE A C 1
ATOM 793 O O . ILE A 1 101 ? -10.990 -11.858 16.947 1.00 98.44 101 ILE A O 1
ATOM 797 N N . LYS A 1 102 ? -10.433 -13.653 15.718 1.00 98.56 102 LYS A N 1
ATOM 798 C CA . LYS A 1 102 ? -9.632 -14.286 16.780 1.00 98.56 102 LYS A CA 1
ATOM 799 C C . LYS A 1 102 ? -8.457 -13.401 17.204 1.00 98.56 102 LYS A C 1
ATOM 801 O O . LYS A 1 102 ? -8.243 -13.219 18.400 1.00 98.56 102 LYS A O 1
ATOM 806 N N . ALA A 1 103 ? -7.739 -12.831 16.237 1.00 98.31 103 ALA A N 1
ATOM 807 C CA . ALA A 1 103 ? -6.608 -11.947 16.498 1.00 98.31 103 ALA A CA 1
ATOM 808 C C . ALA A 1 103 ? -7.034 -10.623 17.156 1.00 98.31 103 ALA A C 1
ATOM 810 O O . ALA A 1 103 ? -6.398 -10.171 18.104 1.00 98.31 103 ALA A O 1
ATOM 811 N N . ALA A 1 104 ? -8.137 -10.028 16.694 1.00 98.56 104 ALA A N 1
ATOM 812 C CA . ALA A 1 104 ? -8.711 -8.807 17.251 1.00 98.56 104 ALA A CA 1
ATOM 813 C C . ALA A 1 104 ? -9.120 -8.998 18.713 1.00 98.56 104 ALA A C 1
ATOM 815 O O . ALA A 1 104 ? -8.801 -8.157 19.550 1.00 98.56 104 ALA A O 1
ATOM 816 N N . LYS A 1 105 ? -9.750 -10.135 19.037 1.00 98.56 105 LYS A N 1
ATOM 817 C CA . LYS A 1 105 ? -10.115 -10.490 20.413 1.00 98.56 105 LYS A CA 1
ATOM 818 C C . LYS A 1 105 ? -8.894 -10.562 21.332 1.00 98.56 105 LYS A C 1
ATOM 820 O O . LYS A 1 105 ? -8.951 -10.042 22.441 1.00 98.56 105 LYS A O 1
ATOM 825 N N . GLU A 1 106 ? -7.804 -11.183 20.882 1.00 98.00 106 GLU A N 1
ATOM 826 C CA . GLU A 1 106 ? -6.549 -11.260 21.647 1.00 98.00 106 GLU A CA 1
ATOM 827 C C . GLU A 1 106 ? -5.881 -9.883 21.800 1.00 98.00 106 GLU A C 1
ATOM 829 O O . GLU A 1 106 ? -5.366 -9.564 22.869 1.00 98.00 106 GLU A O 1
ATOM 834 N N . ALA A 1 107 ? -5.956 -9.036 20.770 1.00 98.00 107 ALA A N 1
ATOM 835 C CA . ALA A 1 107 ? -5.423 -7.674 20.786 1.00 98.00 107 ALA A CA 1
ATOM 836 C C . ALA A 1 107 ? -6.332 -6.640 21.487 1.00 98.00 107 ALA A C 1
ATOM 838 O O . ALA A 1 107 ? -5.950 -5.477 21.607 1.00 98.00 107 ALA A O 1
ATOM 839 N N . GLY A 1 108 ? -7.534 -7.027 21.930 1.00 98.19 108 GLY A N 1
ATOM 840 C CA . GLY A 1 108 ? -8.505 -6.115 22.545 1.00 98.19 108 GLY A CA 1
ATOM 841 C C . GLY A 1 108 ? -9.156 -5.120 21.572 1.00 98.19 108 GLY A C 1
ATOM 842 O O . GLY A 1 108 ? -9.650 -4.077 22.002 1.00 98.19 108 GLY A O 1
ATOM 843 N N . ILE A 1 109 ? -9.168 -5.415 20.270 1.00 98.50 109 ILE A N 1
ATOM 844 C CA . ILE A 1 109 ? -9.819 -4.592 19.243 1.00 98.50 109 ILE A CA 1
ATOM 845 C C . ILE A 1 109 ? -11.282 -5.048 19.107 1.00 98.50 109 ILE A C 1
ATOM 847 O O . ILE A 1 109 ? -11.523 -6.228 18.841 1.00 98.50 109 ILE A O 1
ATOM 851 N N . PRO A 1 110 ? -12.275 -4.154 19.269 1.00 97.88 110 PRO A N 1
ATOM 852 C CA . PRO A 1 110 ? -13.679 -4.529 19.139 1.00 97.88 110 PRO A CA 1
ATOM 853 C C . PRO A 1 110 ? -14.028 -4.895 17.691 1.00 97.88 110 PRO A C 1
ATOM 855 O O . PRO A 1 110 ? -13.523 -4.285 16.748 1.00 97.88 110 PRO A O 1
ATOM 858 N N . GLU A 1 111 ? -14.957 -5.837 17.509 1.00 97.69 111 GLU A N 1
ATOM 859 C CA . GLU A 1 111 ? -15.417 -6.283 16.182 1.00 97.69 111 GLU A CA 1
ATOM 860 C C . GLU A 1 111 ? -15.973 -5.137 15.321 1.00 97.69 111 GLU A C 1
ATOM 862 O O . GLU A 1 111 ? -15.799 -5.143 14.107 1.00 97.69 111 GLU A O 1
ATOM 867 N N . SER A 1 112 ? -16.531 -4.090 15.943 1.00 97.06 112 SER A N 1
ATOM 868 C CA . SER A 1 112 ? -16.985 -2.866 15.262 1.00 97.06 112 SER A CA 1
ATOM 869 C C . SER A 1 112 ? -15.868 -2.060 14.585 1.00 97.06 112 SER A C 1
ATOM 871 O O . SER A 1 112 ? -16.150 -1.098 13.872 1.00 97.06 112 SER A O 1
ATOM 873 N N . ARG A 1 113 ? -14.599 -2.428 14.800 1.00 98.06 113 ARG A N 1
ATOM 874 C CA . ARG A 1 113 ? -13.426 -1.858 14.122 1.00 98.06 113 ARG A CA 1
ATOM 875 C C . ARG A 1 113 ? -12.779 -2.819 13.123 1.00 98.06 113 ARG A C 1
ATOM 877 O O . ARG A 1 113 ? -11.659 -2.566 12.671 1.00 98.06 113 ARG A O 1
ATOM 884 N N . ILE A 1 114 ? -13.474 -3.897 12.771 1.00 98.50 114 ILE A N 1
ATOM 885 C CA . ILE A 1 114 ? -13.093 -4.818 11.703 1.00 98.50 114 ILE A CA 1
ATOM 886 C C . ILE A 1 114 ? -13.960 -4.513 10.479 1.00 98.50 114 ILE A C 1
ATOM 888 O O . ILE A 1 114 ? -15.185 -4.587 10.528 1.00 98.50 114 ILE A O 1
ATOM 892 N N . PHE A 1 115 ? -13.307 -4.198 9.369 1.00 98.50 115 PHE A N 1
ATOM 893 C CA . PHE A 1 115 ? -13.933 -3.899 8.088 1.00 98.50 115 PHE A CA 1
ATOM 894 C C . PHE A 1 115 ? -13.420 -4.852 7.014 1.00 98.50 115 PHE A C 1
ATOM 896 O O . PHE A 1 115 ? -12.317 -5.397 7.102 1.00 98.50 115 PHE A O 1
ATOM 903 N N . LEU A 1 116 ? -14.216 -5.041 5.970 1.00 98.00 116 LEU A N 1
ATOM 904 C CA . LEU A 1 116 ? -13.914 -5.974 4.895 1.00 98.00 116 LEU A CA 1
ATOM 905 C C . LEU A 1 116 ? -13.457 -5.264 3.626 1.00 98.00 116 LEU A C 1
ATOM 907 O O . LEU A 1 116 ? -14.033 -4.249 3.235 1.00 98.00 116 LEU A O 1
ATOM 911 N N . PHE A 1 117 ? -12.482 -5.837 2.922 1.00 94.06 117 PHE A N 1
ATOM 912 C CA . PHE A 1 117 ? -12.278 -5.511 1.509 1.00 94.06 117 PHE A CA 1
ATOM 913 C C . PHE A 1 117 ? -13.470 -5.990 0.664 1.00 94.06 117 PHE A C 1
ATOM 915 O O . PHE A 1 117 ? -14.073 -7.025 0.948 1.00 94.06 117 PHE A O 1
ATOM 922 N N . GLY A 1 118 ? -13.778 -5.252 -0.406 1.00 89.19 118 GLY A N 1
ATOM 923 C CA . GLY A 1 118 ? -14.915 -5.510 -1.296 1.00 89.19 118 GLY A CA 1
ATOM 924 C C . GLY A 1 118 ? -16.097 -4.574 -1.043 1.00 89.19 118 GLY A C 1
ATOM 925 O O . GLY A 1 118 ? -15.974 -3.595 -0.315 1.00 89.19 118 GLY A O 1
ATOM 926 N N . ASN A 1 119 ? -17.246 -4.864 -1.661 1.00 89.12 119 ASN A N 1
ATOM 927 C CA . ASN A 1 119 ? -18.395 -3.942 -1.724 1.00 89.12 119 ASN A CA 1
ATOM 928 C C . ASN A 1 119 ? -19.609 -4.412 -0.905 1.00 89.12 119 ASN A C 1
ATOM 930 O O . ASN A 1 119 ? -20.675 -3.810 -0.992 1.00 89.12 119 ASN A O 1
ATOM 934 N N . ARG A 1 120 ? -19.489 -5.517 -0.160 1.00 89.75 120 ARG A N 1
ATOM 935 C CA . ARG A 1 120 ? -20.618 -6.171 0.515 1.00 89.75 120 ARG A CA 1
ATOM 936 C C . ARG A 1 120 ? -20.309 -6.429 1.979 1.00 89.75 120 ARG A C 1
ATOM 938 O O . ARG A 1 120 ? -19.156 -6.643 2.344 1.00 89.75 120 ARG A O 1
ATOM 945 N N . GLU A 1 121 ? -21.363 -6.427 2.782 1.00 94.38 121 GLU A N 1
ATOM 946 C CA . GLU A 1 121 ? -21.329 -6.948 4.141 1.00 94.38 121 GLU A CA 1
ATOM 947 C C . GLU A 1 121 ? -21.256 -8.479 4.105 1.00 94.38 121 GLU A C 1
ATOM 949 O O . GLU A 1 121 ? -21.908 -9.119 3.273 1.00 94.38 121 GLU A O 1
ATOM 954 N N . VAL A 1 122 ? -20.453 -9.070 4.990 1.00 94.62 122 VAL A N 1
ATOM 955 C CA . VAL A 1 122 ? -20.337 -10.527 5.136 1.00 94.62 122 VAL A CA 1
ATOM 956 C C . VAL A 1 122 ? -20.347 -10.858 6.623 1.00 94.62 122 VAL A C 1
ATOM 958 O O . VAL A 1 122 ? -19.557 -10.306 7.381 1.00 94.62 122 VAL A O 1
ATOM 961 N N . HIS A 1 123 ? -21.248 -11.750 7.045 1.00 93.75 123 HIS A N 1
ATOM 962 C CA . HIS A 1 123 ? -21.401 -12.166 8.448 1.00 93.75 123 HIS A CA 1
ATOM 963 C C . HIS A 1 123 ? -21.556 -10.996 9.445 1.00 93.75 123 HIS A C 1
ATOM 965 O O . HIS A 1 123 ? -21.050 -11.070 10.558 1.00 93.75 123 HIS A O 1
ATOM 971 N N . GLY A 1 124 ? -22.236 -9.911 9.052 1.00 95.81 124 GLY A N 1
ATOM 972 C CA . GLY A 1 124 ? -22.430 -8.721 9.895 1.00 95.81 124 GLY A CA 1
ATOM 973 C C . GLY A 1 124 ? -21.254 -7.735 9.913 1.00 95.81 124 GLY A C 1
ATOM 974 O O . GLY A 1 124 ? -21.347 -6.695 10.558 1.00 95.81 124 GLY A O 1
ATOM 975 N N . PHE A 1 125 ? -20.159 -8.020 9.196 1.00 98.00 125 PHE A N 1
ATOM 976 C CA . PHE A 1 125 ? -19.009 -7.120 9.070 1.00 98.00 125 PHE A CA 1
ATOM 977 C C . PHE A 1 125 ? -19.110 -6.287 7.798 1.00 98.00 125 PHE A C 1
ATOM 979 O O . PHE A 1 125 ? -19.229 -6.817 6.689 1.00 98.00 125 PHE A O 1
ATOM 986 N N . GLN A 1 126 ? -19.039 -4.969 7.958 1.00 97.62 126 GLN A N 1
ATOM 987 C CA . GLN A 1 126 ? -19.211 -4.020 6.866 1.00 97.62 126 GLN A CA 1
ATOM 988 C C . GLN A 1 126 ? -17.984 -3.953 5.954 1.00 97.62 126 GLN A C 1
ATOM 990 O O . GLN A 1 126 ? -16.846 -4.150 6.375 1.00 97.62 126 GLN A O 1
ATOM 995 N N . SER A 1 127 ? -18.211 -3.584 4.695 1.00 97.50 127 SER A N 1
ATOM 996 C CA . SER A 1 127 ? -17.137 -3.166 3.792 1.00 97.50 127 SER A CA 1
ATOM 997 C C . SER A 1 127 ? -16.434 -1.911 4.319 1.00 97.50 127 SER A C 1
ATOM 999 O O . SER A 1 127 ? -17.094 -0.998 4.806 1.00 97.50 127 SER A O 1
ATOM 1001 N N . TYR A 1 128 ? -15.120 -1.791 4.107 1.00 96.94 128 TYR A N 1
ATOM 1002 C CA . TYR A 1 128 ? -14.364 -0.559 4.379 1.00 96.94 128 TYR A CA 1
ATOM 1003 C C . TYR A 1 128 ? -14.915 0.663 3.631 1.00 96.94 128 TYR A C 1
ATOM 1005 O O . TYR A 1 128 ? -14.674 1.797 4.036 1.00 96.94 128 TYR A O 1
ATOM 1013 N N . ARG A 1 129 ? -15.680 0.461 2.550 1.00 95.12 129 ARG A N 1
ATOM 1014 C CA . ARG A 1 129 ? -16.362 1.549 1.843 1.00 95.12 129 ARG A CA 1
ATOM 1015 C C . ARG A 1 129 ? -17.418 2.234 2.712 1.00 95.12 129 ARG A C 1
ATOM 1017 O O . ARG A 1 129 ? -17.722 3.397 2.462 1.00 95.12 129 ARG A O 1
ATOM 1024 N N . SER A 1 130 ? -17.910 1.581 3.772 1.00 95.88 130 SER A N 1
ATOM 1025 C CA . SER A 1 130 ? -18.722 2.230 4.810 1.00 95.88 130 SER A CA 1
ATOM 1026 C C . SER A 1 130 ? -17.924 3.223 5.663 1.00 95.88 130 SER A C 1
ATOM 1028 O O . SER A 1 130 ? -18.483 3.830 6.567 1.00 95.88 130 SER A O 1
ATOM 1030 N N . LEU A 1 131 ? -16.637 3.433 5.392 1.00 96.94 131 LEU A N 1
ATOM 1031 C CA . LEU A 1 131 ? -15.830 4.507 5.970 1.00 96.94 131 LEU A CA 1
ATOM 1032 C C . LEU A 1 131 ? -15.578 5.652 4.981 1.00 96.94 131 LEU A C 1
ATOM 1034 O O . LEU A 1 131 ? -14.854 6.585 5.307 1.00 96.94 131 LEU A O 1
ATOM 1038 N N . ILE A 1 132 ? -16.158 5.626 3.778 1.00 96.25 132 ILE A N 1
ATOM 1039 C CA . ILE A 1 132 ? -16.123 6.779 2.872 1.00 96.25 132 ILE A CA 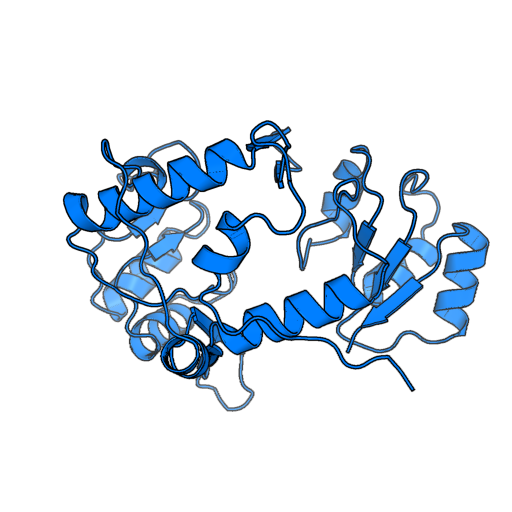1
ATOM 1040 C C . ILE A 1 132 ? -17.131 7.809 3.392 1.00 96.25 132 ILE A C 1
ATOM 1042 O O . ILE A 1 132 ? -18.339 7.582 3.357 1.00 96.25 132 ILE A O 1
ATOM 1046 N N . GLY A 1 133 ? -16.621 8.923 3.913 1.00 95.81 133 GLY A N 1
ATOM 1047 C CA . GLY A 1 133 ? -17.404 10.005 4.501 1.00 95.81 133 GLY A CA 1
ATOM 1048 C C . GLY A 1 133 ? -18.140 10.881 3.484 1.00 95.81 133 GLY A C 1
ATOM 1049 O O . GLY A 1 133 ? -17.899 10.829 2.274 1.00 95.81 133 GLY A O 1
ATOM 1050 N N . ASP A 1 134 ? -19.040 11.715 4.001 1.00 95.19 134 ASP A N 1
ATOM 1051 C CA . ASP A 1 134 ? -19.861 12.644 3.207 1.00 95.19 134 ASP A CA 1
ATOM 1052 C C . ASP A 1 134 ? -19.152 13.979 2.944 1.00 95.19 134 ASP A C 1
ATOM 1054 O O . ASP A 1 134 ? -19.478 14.688 1.996 1.00 95.19 134 ASP A O 1
ATOM 1058 N N . ARG A 1 135 ? -18.135 14.288 3.754 1.00 97.06 135 ARG A N 1
ATOM 1059 C CA . ARG A 1 135 ? -17.227 15.424 3.579 1.00 97.06 135 ARG A CA 1
ATOM 1060 C C . ARG A 1 135 ? -15.839 14.956 3.158 1.00 97.06 135 ARG A C 1
ATOM 1062 O O . ARG A 1 135 ? -15.491 13.783 3.284 1.00 97.06 135 ARG A O 1
ATOM 1069 N N . GLU A 1 136 ? -15.017 15.906 2.745 1.00 97.25 136 GLU A N 1
ATOM 1070 C CA . GLU A 1 136 ? -13.583 15.711 2.573 1.00 97.25 136 GLU A CA 1
ATOM 1071 C C . GLU A 1 136 ? -12.844 16.179 3.834 1.00 97.25 136 GLU A C 1
ATOM 1073 O O . GLU A 1 136 ? -13.188 17.203 4.424 1.00 97.25 136 GLU A O 1
ATOM 1078 N N . ALA A 1 137 ? -11.861 15.406 4.297 1.00 96.12 137 ALA A N 1
ATOM 1079 C CA . ALA A 1 137 ? -10.969 15.848 5.362 1.00 96.12 137 ALA A CA 1
ATOM 1080 C C . ALA A 1 137 ? -9.854 16.734 4.802 1.00 96.12 137 ALA A C 1
ATOM 1082 O O . ALA A 1 137 ? -9.312 16.452 3.730 1.00 96.12 137 ALA A O 1
ATOM 1083 N N . GLU A 1 138 ? -9.471 17.746 5.579 1.00 93.75 138 GLU A N 1
ATOM 1084 C CA . GLU A 1 138 ? -8.277 18.537 5.303 1.00 93.75 138 GLU A CA 1
ATOM 1085 C C . GLU A 1 138 ? -7.021 17.671 5.485 1.00 93.75 138 GLU A C 1
ATOM 1087 O O . GLU A 1 138 ? -6.826 17.083 6.558 1.00 93.75 138 GLU A O 1
ATOM 1092 N N . PRO A 1 139 ? -6.171 17.539 4.452 1.00 92.69 139 PRO A N 1
ATOM 1093 C CA . PRO A 1 139 ? -4.961 16.742 4.550 1.00 92.69 139 PRO A CA 1
ATOM 1094 C C . PRO A 1 139 ? -3.954 17.314 5.547 1.00 92.69 139 PRO A C 1
ATOM 1096 O O . PRO A 1 139 ? -3.738 18.521 5.623 1.00 92.69 139 PRO A O 1
ATOM 1099 N N . VAL A 1 140 ? -3.251 16.426 6.248 1.00 90.44 140 VAL A N 1
ATOM 1100 C CA . VAL A 1 140 ? -2.102 16.821 7.067 1.00 90.44 140 VAL A CA 1
ATOM 1101 C C . VAL A 1 140 ? -0.932 17.181 6.153 1.00 90.44 140 VAL A C 1
ATOM 1103 O O . VAL A 1 140 ? -0.558 16.403 5.273 1.00 90.44 140 VAL A O 1
ATOM 1106 N N . SER A 1 141 ? -0.344 18.347 6.399 1.00 92.00 141 SER A N 1
ATOM 1107 C CA . SER A 1 141 ? 0.880 18.809 5.754 1.00 92.00 141 SER A CA 1
ATOM 1108 C C . SER A 1 141 ? 2.061 18.626 6.705 1.00 92.00 141 SER A C 1
ATOM 1110 O O . SER A 1 141 ? 1.959 18.959 7.882 1.00 92.00 141 SER A O 1
ATOM 1112 N N . TYR A 1 142 ? 3.162 18.093 6.193 1.00 94.56 142 TYR A N 1
ATOM 1113 C CA . TYR A 1 142 ? 4.413 17.878 6.903 1.00 94.56 142 TYR A CA 1
ATOM 1114 C C . TYR A 1 142 ? 5.450 18.888 6.426 1.00 94.56 142 TYR A C 1
ATOM 1116 O O . TYR A 1 142 ? 5.662 19.035 5.215 1.00 94.56 142 TYR A O 1
ATOM 1124 N N . SER A 1 143 ? 6.124 19.536 7.373 1.00 96.25 143 SER A N 1
ATOM 1125 C CA . SER A 1 143 ? 7.399 20.206 7.115 1.00 96.25 143 SER A CA 1
ATOM 1126 C C . SER A 1 143 ? 8.498 19.182 6.770 1.00 96.25 143 SER A C 1
ATOM 1128 O O . SER A 1 143 ? 8.347 17.992 7.069 1.00 96.25 143 SER A O 1
ATOM 1130 N N . PRO A 1 144 ? 9.630 19.615 6.184 1.00 95.75 144 PRO A N 1
ATOM 1131 C CA . PRO A 1 144 ? 10.759 18.727 5.905 1.00 95.75 144 PRO A CA 1
ATOM 1132 C C . PRO A 1 144 ? 11.240 17.915 7.113 1.00 95.75 144 PRO A C 1
ATOM 1134 O O . PRO A 1 144 ? 11.486 16.715 6.990 1.00 95.75 144 PRO A O 1
ATOM 1137 N N . GLU A 1 145 ? 11.320 18.540 8.290 1.00 96.88 145 GLU A N 1
ATOM 1138 C CA . GLU A 1 145 ? 11.766 17.861 9.510 1.00 96.88 145 GLU A CA 1
ATOM 1139 C C . GLU A 1 145 ? 10.716 16.861 10.020 1.00 96.88 145 GLU A C 1
ATOM 1141 O O . GLU A 1 145 ? 11.049 15.741 10.409 1.00 96.88 145 GLU A O 1
ATOM 1146 N N . GLU A 1 146 ? 9.427 17.202 9.961 1.00 96.69 146 GLU A N 1
ATOM 1147 C CA . GLU A 1 146 ? 8.364 16.269 10.351 1.00 96.69 146 GLU A CA 1
ATOM 1148 C C . GLU A 1 146 ? 8.261 15.080 9.391 1.00 96.69 146 GLU A C 1
ATOM 1150 O O . GLU A 1 146 ? 8.033 13.956 9.841 1.00 96.69 146 GLU A O 1
ATOM 1155 N N . ALA A 1 147 ? 8.438 15.295 8.084 1.00 96.12 147 ALA A N 1
ATOM 1156 C CA . ALA A 1 147 ? 8.416 14.233 7.077 1.00 96.12 147 ALA A CA 1
ATOM 1157 C C . ALA A 1 147 ? 9.559 13.223 7.279 1.00 96.12 147 ALA A C 1
ATOM 1159 O O . ALA A 1 147 ? 9.369 12.016 7.091 1.00 96.12 147 ALA A O 1
ATOM 1160 N N . LYS A 1 148 ? 10.726 13.710 7.712 1.00 96.19 148 LYS A N 1
ATOM 1161 C CA . LYS A 1 148 ? 11.899 12.883 8.002 1.00 96.19 148 LYS A CA 1
ATOM 1162 C C . LYS A 1 148 ? 11.697 11.984 9.214 1.00 96.19 148 LYS A C 1
ATOM 1164 O O . LYS A 1 148 ? 12.162 10.848 9.189 1.00 96.19 148 LYS A O 1
ATOM 1169 N N . ASN A 1 149 ? 11.005 12.485 10.235 1.00 96.00 149 ASN A N 1
ATOM 1170 C CA . ASN A 1 149 ? 10.882 11.817 11.532 1.00 96.00 149 ASN A CA 1
ATOM 1171 C C . ASN A 1 149 ? 9.528 11.127 11.760 1.00 96.00 149 ASN A C 1
ATOM 1173 O O . ASN A 1 149 ? 9.403 10.340 12.692 1.00 96.00 149 ASN A O 1
ATOM 1177 N N . THR A 1 150 ? 8.504 11.398 10.942 1.00 96.00 150 THR A N 1
ATOM 1178 C CA . THR A 1 150 ? 7.199 10.738 11.095 1.00 96.00 150 THR A CA 1
ATOM 1179 C C . THR A 1 150 ? 7.133 9.448 10.286 1.00 96.00 150 THR A C 1
ATOM 1181 O O . THR A 1 150 ? 7.247 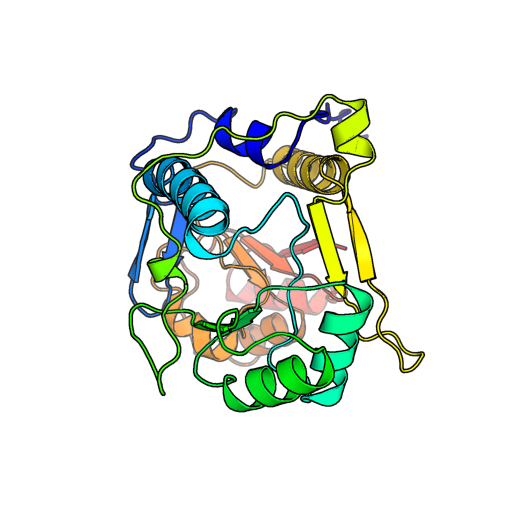9.461 9.056 1.00 96.00 150 THR A O 1
ATOM 1184 N N . THR A 1 151 ? 6.857 8.344 10.976 1.00 96.31 151 THR A N 1
ATOM 1185 C CA . THR A 1 151 ? 6.578 7.036 10.378 1.00 96.31 151 THR A CA 1
ATOM 1186 C C . THR A 1 151 ? 5.307 7.078 9.527 1.00 96.31 151 THR A C 1
ATOM 1188 O O . THR A 1 151 ? 4.221 7.374 10.019 1.00 96.31 151 THR A O 1
ATOM 1191 N N . ALA A 1 152 ? 5.444 6.750 8.243 1.00 94.50 152 ALA A N 1
ATOM 1192 C CA . ALA A 1 152 ? 4.349 6.669 7.281 1.00 94.50 152 ALA A CA 1
ATOM 1193 C C . ALA A 1 152 ? 3.803 5.240 7.151 1.00 94.50 152 ALA A C 1
ATOM 1195 O O . ALA A 1 152 ? 2.607 5.047 6.928 1.00 94.50 152 ALA A O 1
ATOM 1196 N N . PHE A 1 153 ? 4.677 4.239 7.287 1.00 95.12 153 PHE A N 1
ATOM 1197 C CA . PHE A 1 153 ? 4.336 2.833 7.102 1.00 95.12 153 PHE A CA 1
ATOM 1198 C C . PHE A 1 153 ? 5.150 1.944 8.049 1.00 95.12 153 PHE A C 1
ATOM 1200 O O . PHE A 1 153 ? 6.350 2.154 8.222 1.00 95.12 153 PHE A O 1
ATOM 1207 N N . LEU A 1 154 ? 4.510 0.930 8.633 1.00 94.44 154 LEU A N 1
ATOM 1208 C CA . LEU A 1 154 ? 5.187 -0.123 9.393 1.00 94.44 154 LEU A CA 1
ATOM 1209 C C . LEU A 1 154 ? 5.252 -1.400 8.557 1.00 94.44 154 LEU A C 1
ATOM 1211 O O . LEU A 1 154 ? 4.216 -1.992 8.235 1.00 94.44 154 LEU A O 1
ATOM 1215 N N . CYS A 1 155 ? 6.466 -1.852 8.252 1.00 89.81 155 CYS A N 1
ATOM 1216 C CA . CYS A 1 155 ? 6.695 -3.111 7.552 1.00 89.81 155 CYS A CA 1
ATOM 1217 C C . CYS A 1 155 ? 7.117 -4.197 8.546 1.00 89.81 155 CYS A C 1
ATOM 1219 O O . CYS A 1 155 ? 8.164 -4.089 9.183 1.00 89.81 155 CYS A O 1
ATOM 1221 N N . TYR A 1 156 ? 6.307 -5.246 8.684 1.00 87.62 156 TYR A N 1
ATOM 1222 C CA . TYR A 1 156 ? 6.637 -6.391 9.527 1.00 87.62 156 TYR A CA 1
ATOM 1223 C C . TYR A 1 156 ? 7.391 -7.437 8.716 1.00 87.62 156 TYR A C 1
ATOM 1225 O O . TYR A 1 156 ? 6.916 -7.896 7.678 1.00 87.62 156 TYR A O 1
ATOM 1233 N N . SER A 1 157 ? 8.555 -7.844 9.218 1.00 74.44 157 SER A N 1
ATOM 1234 C CA . SER A 1 157 ? 9.275 -9.003 8.693 1.00 74.44 157 SER A CA 1
ATOM 1235 C C . SER A 1 157 ? 9.092 -10.193 9.631 1.00 74.44 157 SER A C 1
ATOM 1237 O O . SER A 1 157 ? 8.991 -10.034 10.852 1.00 74.44 157 SER A O 1
ATOM 1239 N N . SER A 1 158 ? 9.054 -11.401 9.067 1.00 65.06 158 SER A N 1
ATOM 1240 C CA . SER A 1 158 ? 8.913 -12.671 9.790 1.00 65.06 158 SER A CA 1
ATOM 1241 C C . SER A 1 158 ? 10.193 -13.054 10.550 1.00 65.06 158 SER A C 1
ATOM 1243 O O . SER A 1 158 ? 10.646 -14.187 10.433 1.00 65.06 158 SER A O 1
ATOM 1245 N N . GLY A 1 159 ? 10.822 -12.096 11.239 1.00 54.16 159 GLY A N 1
ATOM 1246 C CA . GLY A 1 159 ? 12.173 -12.183 11.792 1.00 54.16 159 GLY A CA 1
ATOM 1247 C C . GLY A 1 159 ? 12.515 -13.546 12.403 1.00 54.16 159 GLY A C 1
ATOM 1248 O O . GLY A 1 159 ? 11.696 -14.186 13.055 1.00 54.16 159 GLY A O 1
ATOM 1249 N N . THR A 1 160 ? 13.763 -13.978 12.224 1.00 52.22 160 THR A N 1
ATOM 1250 C CA . THR A 1 160 ? 14.276 -15.302 12.628 1.00 52.22 160 THR A CA 1
ATOM 1251 C C . THR A 1 160 ? 14.255 -15.565 14.142 1.00 52.22 160 THR A C 1
ATOM 1253 O O . THR A 1 160 ? 14.551 -16.672 14.578 1.00 52.22 160 THR A O 1
ATOM 1256 N N . THR A 1 161 ? 13.892 -14.568 14.953 1.00 59.12 161 THR A N 1
ATOM 1257 C CA . THR A 1 161 ? 13.921 -14.593 16.424 1.00 59.12 161 THR A CA 1
ATOM 1258 C C . THR A 1 161 ? 12.554 -14.862 17.071 1.00 59.12 161 THR A C 1
ATOM 1260 O O . THR A 1 161 ? 12.372 -14.596 18.256 1.00 59.12 161 THR A O 1
ATOM 1263 N N . GLY A 1 162 ? 11.569 -15.348 16.309 1.00 65.00 162 GLY A N 1
ATOM 1264 C CA . GLY A 1 162 ? 10.244 -15.747 16.804 1.00 65.00 162 GLY A CA 1
ATOM 1265 C C . GLY A 1 162 ? 9.235 -14.600 16.929 1.00 65.00 162 GLY A C 1
ATOM 1266 O O . GLY A 1 162 ? 8.118 -14.727 16.437 1.00 65.00 162 GLY A O 1
ATOM 1267 N N . ILE A 1 163 ? 9.617 -13.466 17.529 1.00 67.88 163 ILE A N 1
ATOM 1268 C CA . ILE A 1 163 ? 8.767 -12.261 17.579 1.00 67.88 163 ILE A CA 1
ATOM 1269 C C . ILE A 1 163 ? 9.071 -11.370 16.374 1.00 67.88 163 ILE A C 1
ATOM 1271 O O . ILE A 1 163 ? 10.227 -11.010 16.128 1.00 67.88 163 ILE A O 1
ATOM 1275 N N . GLN A 1 164 ? 8.024 -10.999 15.639 1.00 78.50 164 GLN A N 1
ATOM 1276 C CA . GLN A 1 164 ? 8.128 -10.100 14.495 1.00 78.50 164 GLN A CA 1
ATOM 1277 C C . GLN A 1 164 ? 8.418 -8.674 14.959 1.00 78.50 164 GLN A C 1
ATOM 1279 O O . GLN A 1 164 ? 7.856 -8.198 15.945 1.00 78.50 164 GLN A O 1
ATOM 1284 N N . LYS A 1 165 ? 9.295 -7.984 14.231 1.00 84.56 165 LYS A N 1
ATOM 1285 C CA . LYS A 1 165 ? 9.657 -6.592 14.508 1.00 84.56 165 LYS A CA 1
ATOM 1286 C C . LYS A 1 165 ? 9.110 -5.705 13.400 1.00 84.56 165 LYS A C 1
ATOM 1288 O O . LYS A 1 165 ? 9.229 -6.049 12.221 1.00 84.56 165 LYS A O 1
ATOM 1293 N N . ALA A 1 166 ? 8.544 -4.570 13.795 1.00 89.69 166 ALA A N 1
ATOM 1294 C CA . ALA A 1 166 ? 8.150 -3.526 12.869 1.00 89.69 166 ALA A CA 1
ATOM 1295 C C . ALA A 1 166 ? 9.388 -2.743 12.425 1.00 89.69 166 ALA A C 1
ATOM 1297 O O . ALA A 1 166 ? 10.189 -2.313 13.255 1.00 89.69 166 ALA A O 1
ATOM 1298 N N . VAL A 1 167 ? 9.530 -2.550 11.120 1.00 92.12 167 VAL A N 1
ATOM 1299 C CA . VAL A 1 167 ? 10.456 -1.575 10.549 1.00 92.12 167 VAL A CA 1
ATOM 1300 C C . VAL A 1 167 ? 9.666 -0.306 10.272 1.00 92.12 167 VAL A C 1
ATOM 1302 O O . VAL A 1 167 ? 8.692 -0.330 9.514 1.00 92.12 167 VAL A O 1
ATOM 1305 N N . GLU A 1 168 ? 10.080 0.789 10.900 1.00 94.81 168 GLU A N 1
ATOM 1306 C CA . GLU A 1 168 ? 9.503 2.108 10.672 1.00 94.81 168 GLU A CA 1
ATOM 1307 C C . GLU A 1 168 ? 10.033 2.699 9.368 1.00 94.81 168 GLU A C 1
ATOM 1309 O O . GLU A 1 168 ? 11.240 2.855 9.188 1.00 94.81 168 GLU A O 1
ATOM 1314 N N . ILE A 1 169 ? 9.119 3.024 8.456 1.00 96.12 169 ILE A N 1
ATOM 1315 C CA . ILE A 1 169 ? 9.427 3.685 7.192 1.00 96.12 169 ILE A CA 1
ATOM 1316 C C . ILE A 1 169 ? 8.815 5.083 7.237 1.00 96.12 169 ILE A C 1
ATOM 1318 O O . ILE A 1 169 ? 7.589 5.230 7.291 1.00 96.12 169 ILE A O 1
ATOM 1322 N N . THR A 1 170 ? 9.655 6.116 7.224 1.00 96.56 170 THR A N 1
ATOM 1323 C CA . THR A 1 170 ? 9.203 7.514 7.298 1.00 96.56 170 THR A CA 1
ATOM 1324 C C . THR A 1 170 ? 8.728 8.034 5.943 1.00 96.56 170 THR A C 1
ATOM 1326 O O . THR A 1 170 ? 8.978 7.417 4.900 1.00 96.56 170 THR A O 1
ATOM 1329 N N . HIS A 1 171 ? 8.040 9.181 5.925 1.00 96.06 171 HIS A N 1
ATOM 1330 C CA . HIS A 1 171 ? 7.618 9.796 4.661 1.00 96.06 171 HIS A CA 1
ATOM 1331 C C . HIS A 1 171 ? 8.811 10.066 3.734 1.00 96.06 171 HIS A C 1
ATOM 1333 O O . HIS A 1 171 ? 8.748 9.735 2.548 1.00 96.06 171 HIS A O 1
ATOM 1339 N N . THR A 1 172 ? 9.919 10.577 4.279 1.00 96.06 172 THR A N 1
ATOM 1340 C CA . THR A 1 172 ? 11.151 10.795 3.511 1.00 96.06 172 THR A CA 1
ATOM 1341 C C . THR A 1 172 ? 11.742 9.492 2.972 1.00 96.06 172 THR A C 1
ATOM 1343 O O . THR A 1 172 ? 12.222 9.495 1.843 1.00 96.06 172 THR A O 1
ATOM 1346 N N . ASN A 1 173 ? 11.682 8.365 3.699 1.00 95.25 173 ASN A N 1
ATOM 1347 C CA . ASN A 1 173 ? 12.171 7.084 3.163 1.00 95.25 173 ASN A CA 1
ATOM 1348 C C . ASN A 1 173 ? 11.392 6.647 1.914 1.00 95.25 173 ASN A C 1
ATOM 1350 O O . ASN A 1 173 ? 12.002 6.224 0.930 1.00 95.25 173 ASN A O 1
ATOM 1354 N N . ILE A 1 174 ? 10.060 6.780 1.936 1.00 94.88 174 ILE A N 1
ATOM 1355 C CA . ILE A 1 174 ? 9.207 6.427 0.791 1.00 94.88 174 ILE A CA 1
ATOM 1356 C C . ILE A 1 174 ? 9.517 7.339 -0.398 1.00 94.88 174 ILE A C 1
ATOM 1358 O O . ILE A 1 174 ? 9.762 6.844 -1.498 1.00 94.88 174 ILE A O 1
ATOM 1362 N N . ILE A 1 175 ? 9.568 8.657 -0.186 1.00 94.81 175 ILE A N 1
ATOM 1363 C CA . ILE A 1 175 ? 9.835 9.609 -1.273 1.00 94.81 175 ILE A CA 1
ATOM 1364 C C . ILE A 1 175 ? 11.249 9.435 -1.835 1.00 94.81 175 ILE A C 1
ATOM 1366 O O . ILE A 1 175 ? 11.419 9.464 -3.050 1.00 94.81 175 ILE A O 1
ATOM 1370 N N . ALA A 1 176 ? 12.252 9.185 -0.990 1.00 93.62 176 ALA A N 1
ATOM 1371 C CA . ALA A 1 176 ? 13.612 8.892 -1.435 1.00 93.62 176 ALA A CA 1
ATOM 1372 C C . ALA A 1 176 ? 13.661 7.660 -2.348 1.00 93.62 176 ALA A C 1
ATOM 1374 O O . ALA A 1 176 ? 14.357 7.670 -3.365 1.00 93.62 176 ALA A O 1
ATOM 1375 N N . ASN A 1 177 ? 12.925 6.597 -2.012 1.00 91.25 177 ASN A N 1
ATOM 1376 C CA . ASN A 1 177 ? 12.845 5.407 -2.857 1.00 91.25 177 ASN A CA 1
ATOM 1377 C C . ASN A 1 177 ? 12.115 5.698 -4.179 1.00 91.25 177 ASN A C 1
ATOM 1379 O O . ASN A 1 177 ? 12.622 5.345 -5.243 1.00 91.25 177 ASN A O 1
ATOM 1383 N N . MET A 1 178 ? 10.987 6.414 -4.134 1.00 89.56 178 MET A N 1
ATOM 1384 C CA . MET A 1 178 ? 10.258 6.826 -5.338 1.00 89.56 178 MET A CA 1
ATOM 1385 C C . MET A 1 178 ? 11.116 7.701 -6.261 1.00 89.56 178 MET A C 1
ATOM 1387 O O . MET A 1 178 ? 11.161 7.447 -7.460 1.00 89.56 178 MET A O 1
ATOM 1391 N N . ALA A 1 179 ? 11.837 8.687 -5.720 1.00 89.81 179 ALA A N 1
ATOM 1392 C CA . ALA A 1 179 ? 12.706 9.575 -6.492 1.00 89.81 179 ALA A CA 1
ATOM 1393 C C . ALA A 1 179 ? 13.820 8.798 -7.213 1.00 89.81 179 ALA A C 1
ATOM 1395 O O . ALA A 1 179 ? 14.060 9.024 -8.399 1.00 89.81 179 ALA A O 1
ATOM 1396 N N . GLN A 1 180 ? 14.444 7.824 -6.540 1.00 88.31 180 GLN A N 1
ATOM 1397 C CA . GLN A 1 180 ? 15.447 6.943 -7.150 1.00 88.31 180 GLN A CA 1
ATOM 1398 C C . GLN A 1 180 ? 14.849 6.092 -8.278 1.00 88.31 180 GLN A C 1
ATOM 1400 O O . GLN A 1 180 ? 15.415 6.036 -9.371 1.00 88.31 180 GLN A O 1
ATOM 1405 N N . ILE A 1 181 ? 13.676 5.489 -8.059 1.00 84.81 181 ILE A N 1
ATOM 1406 C CA . ILE A 1 181 ? 12.982 4.700 -9.088 1.00 84.81 181 ILE A CA 1
ATOM 1407 C C . ILE A 1 181 ? 12.644 5.578 -10.296 1.00 84.81 181 ILE A C 1
ATOM 1409 O O . ILE A 1 181 ? 12.912 5.188 -11.431 1.00 84.81 181 ILE A O 1
ATOM 1413 N N . LEU A 1 182 ? 12.112 6.778 -10.078 1.00 85.38 182 LEU A N 1
ATOM 1414 C CA . LEU A 1 182 ? 11.722 7.691 -11.154 1.00 85.38 182 LEU A CA 1
ATOM 1415 C C . LEU A 1 182 ? 12.940 8.246 -11.909 1.00 85.38 182 LEU A C 1
ATOM 1417 O O . LEU A 1 182 ? 12.899 8.354 -13.133 1.00 85.38 182 LEU A O 1
ATOM 1421 N N . SER A 1 183 ? 14.060 8.496 -11.222 1.00 86.75 183 SER A N 1
ATOM 1422 C CA . SER A 1 183 ? 15.316 8.933 -11.857 1.00 86.75 183 SER A CA 1
ATOM 1423 C C . SER A 1 183 ? 15.961 7.883 -12.766 1.00 86.75 183 SER A C 1
ATOM 1425 O O . SER A 1 183 ? 16.803 8.225 -13.593 1.00 86.75 183 SER A O 1
ATOM 1427 N N . SER A 1 184 ? 15.559 6.610 -12.652 1.00 83.44 184 SER A N 1
ATOM 1428 C CA . SER A 1 184 ? 16.073 5.540 -13.515 1.00 83.44 184 SER A CA 1
ATOM 1429 C C . SER A 1 184 ? 15.703 5.733 -14.990 1.00 83.44 184 SER A C 1
ATOM 1431 O O . SER A 1 184 ? 16.307 5.106 -15.859 1.00 83.44 184 SER A O 1
ATOM 1433 N N . GLY A 1 185 ? 14.698 6.570 -15.276 1.00 82.94 185 GLY A N 1
ATOM 1434 C CA . GLY A 1 185 ? 14.197 6.828 -16.625 1.00 82.94 185 GLY A CA 1
ATOM 1435 C C . GLY A 1 185 ? 13.350 5.694 -17.207 1.00 82.94 185 GLY A C 1
ATOM 1436 O O . GLY A 1 185 ? 12.841 5.830 -18.317 1.00 82.94 185 GLY A O 1
ATOM 1437 N N . TYR A 1 186 ? 13.159 4.593 -16.473 1.00 81.06 186 TYR A N 1
ATOM 1438 C CA . TYR A 1 186 ? 12.337 3.478 -16.938 1.00 81.06 186 TYR A CA 1
ATOM 1439 C C . TYR A 1 186 ? 10.833 3.773 -16.851 1.00 81.06 186 TYR A C 1
ATOM 1441 O O . TYR A 1 186 ? 10.067 3.228 -17.635 1.00 81.06 186 TYR A O 1
ATOM 1449 N N . PHE A 1 187 ? 10.401 4.642 -15.934 1.00 82.88 187 PHE A N 1
ATOM 1450 C CA . PHE A 1 187 ? 8.983 4.860 -15.638 1.00 82.88 187 PHE A CA 1
ATOM 1451 C C . PHE A 1 187 ? 8.482 6.214 -16.147 1.00 82.88 187 PHE A C 1
ATOM 1453 O O . PHE A 1 187 ? 9.117 7.249 -15.959 1.00 82.88 187 PHE A O 1
ATOM 1460 N N . ASN A 1 188 ? 7.299 6.209 -16.754 1.00 84.25 188 ASN A N 1
ATOM 1461 C CA . ASN A 1 188 ? 6.533 7.376 -17.170 1.00 84.25 188 ASN A CA 1
ATOM 1462 C C . ASN A 1 188 ? 5.019 7.101 -17.060 1.00 84.25 188 ASN A C 1
ATOM 1464 O O . ASN A 1 188 ? 4.578 5.979 -16.815 1.00 84.25 188 ASN A O 1
ATOM 1468 N N . THR A 1 189 ? 4.197 8.128 -17.275 1.00 84.12 189 THR A N 1
ATOM 1469 C CA . THR A 1 189 ? 2.732 8.088 -17.079 1.00 84.12 189 THR A CA 1
ATOM 1470 C C . THR A 1 189 ? 1.967 7.182 -18.058 1.00 84.12 189 THR A C 1
ATOM 1472 O O . THR A 1 189 ? 0.758 6.971 -17.901 1.00 84.12 189 THR A O 1
ATOM 1475 N N . ARG A 1 190 ? 2.637 6.632 -19.079 1.00 84.31 190 ARG A N 1
ATOM 1476 C CA . ARG A 1 190 ? 2.061 5.644 -20.006 1.00 84.31 190 ARG A CA 1
ATOM 1477 C C . ARG A 1 190 ? 2.272 4.208 -19.540 1.00 84.31 190 ARG A C 1
ATOM 1479 O O . ARG A 1 190 ? 1.593 3.321 -20.055 1.00 84.31 190 ARG A O 1
ATOM 1486 N N . ASN A 1 191 ? 3.178 3.975 -18.591 1.00 86.25 191 ASN A N 1
ATOM 1487 C CA . ASN A 1 191 ? 3.471 2.623 -18.154 1.00 86.25 191 ASN A CA 1
ATOM 1488 C C . ASN A 1 191 ? 2.319 2.029 -17.337 1.00 86.25 191 ASN A C 1
ATOM 1490 O O . ASN A 1 191 ? 1.711 2.698 -16.505 1.00 86.25 191 ASN A O 1
ATOM 1494 N N . ILE A 1 192 ? 2.044 0.751 -17.583 1.00 85.69 192 ILE A N 1
ATOM 1495 C CA . ILE A 1 192 ? 1.121 -0.091 -16.831 1.00 85.69 192 ILE A CA 1
ATOM 1496 C C . ILE A 1 192 ? 1.962 -1.241 -16.296 1.00 85.69 192 ILE A C 1
ATOM 1498 O O . ILE A 1 192 ? 2.519 -2.025 -17.072 1.00 85.69 192 ILE A O 1
ATOM 1502 N N . PHE A 1 193 ? 2.066 -1.313 -14.972 1.00 85.12 193 PHE A N 1
ATOM 1503 C CA . PHE A 1 193 ? 2.865 -2.314 -14.284 1.00 85.12 193 PHE A CA 1
ATOM 1504 C C . PHE A 1 193 ? 2.010 -3.227 -13.413 1.00 85.12 193 PHE A C 1
ATOM 1506 O O . PHE A 1 193 ? 0.983 -2.822 -12.869 1.00 85.12 193 PHE A O 1
ATOM 1513 N N . THR A 1 194 ? 2.449 -4.474 -13.259 1.00 78.44 194 THR A N 1
ATOM 1514 C CA . THR A 1 194 ? 1.863 -5.389 -12.272 1.00 78.44 194 THR A CA 1
ATOM 1515 C C . THR A 1 194 ? 2.129 -4.879 -10.855 1.00 78.44 194 THR A C 1
ATOM 1517 O O . THR A 1 194 ? 3.249 -4.459 -10.563 1.00 78.44 194 THR A O 1
ATOM 1520 N N . GLY A 1 195 ? 1.151 -4.978 -9.948 1.00 70.00 195 GLY A N 1
ATOM 1521 C CA . GLY A 1 195 ? 1.377 -4.712 -8.520 1.00 70.00 195 GLY A CA 1
ATOM 1522 C C . GLY A 1 195 ? 2.499 -5.582 -7.926 1.00 70.00 195 GLY A C 1
ATOM 1523 O O . GLY A 1 195 ? 2.839 -6.633 -8.467 1.00 70.00 195 GLY A O 1
ATOM 1524 N N . ALA A 1 196 ? 3.101 -5.151 -6.816 1.00 59.94 196 ALA A N 1
ATOM 1525 C CA . ALA A 1 196 ? 4.182 -5.901 -6.177 1.00 59.94 196 ALA A CA 1
ATOM 1526 C C . ALA A 1 196 ? 3.685 -7.263 -5.643 1.00 59.94 196 ALA A C 1
ATOM 1528 O O . ALA A 1 196 ? 2.651 -7.335 -4.983 1.00 59.94 196 ALA A O 1
ATOM 1529 N N . LEU A 1 197 ? 4.452 -8.331 -5.905 1.00 52.50 197 LEU A N 1
ATOM 1530 C CA . LEU A 1 197 ? 4.219 -9.706 -5.425 1.00 52.50 197 LEU A CA 1
ATOM 1531 C C . LEU A 1 197 ? 2.889 -10.334 -5.869 1.00 52.50 197 LEU A C 1
ATOM 1533 O O . LEU A 1 197 ? 2.155 -10.936 -5.082 1.00 52.50 197 LEU A O 1
ATOM 1537 N N . VAL A 1 198 ? 2.603 -10.270 -7.165 1.00 47.53 198 VAL A N 1
ATOM 1538 C CA . VAL A 1 198 ? 1.578 -11.126 -7.760 1.00 47.53 198 VAL A CA 1
ATOM 1539 C C . VAL A 1 198 ? 2.050 -12.582 -7.664 1.00 47.53 198 VAL A C 1
ATOM 1541 O O . VAL A 1 198 ? 3.146 -12.906 -8.122 1.00 47.53 198 VAL A O 1
ATOM 1544 N N . ASN A 1 199 ? 1.236 -13.484 -7.097 1.00 45.12 199 ASN A N 1
ATOM 1545 C CA . ASN A 1 199 ? 1.383 -14.921 -7.352 1.00 45.12 199 ASN A CA 1
ATOM 1546 C C . ASN A 1 199 ? 1.329 -15.093 -8.872 1.00 45.12 199 ASN A C 1
ATOM 1548 O O . ASN A 1 199 ? 0.257 -14.988 -9.467 1.00 45.12 199 ASN A O 1
ATOM 1552 N N . PHE A 1 200 ? 2.496 -15.233 -9.491 1.00 45.72 200 PHE A N 1
ATOM 1553 C CA . PHE A 1 200 ? 2.674 -14.880 -10.892 1.00 45.72 200 PHE A CA 1
ATOM 1554 C C . PHE A 1 200 ? 1.903 -15.839 -11.804 1.00 45.72 200 PHE A C 1
ATOM 1556 O O . PHE A 1 200 ? 1.200 -15.389 -12.695 1.00 45.72 200 PHE A O 1
ATOM 1563 N N . ILE A 1 201 ? 1.913 -17.144 -11.503 1.00 44.50 201 ILE A N 1
ATOM 1564 C CA . ILE A 1 201 ? 1.356 -18.184 -12.385 1.00 44.50 201 ILE A CA 1
ATOM 1565 C C . ILE A 1 201 ? -0.168 -18.060 -12.599 1.00 44.50 201 ILE A C 1
ATOM 1567 O O . ILE A 1 201 ? -0.580 -18.048 -13.755 1.00 44.50 201 ILE A O 1
ATOM 1571 N N . PRO A 1 202 ? -1.031 -17.894 -11.572 1.00 45.38 202 PRO A N 1
ATOM 1572 C CA . PRO A 1 202 ? -2.462 -17.686 -11.817 1.00 45.38 202 PRO A CA 1
ATOM 1573 C C . PRO A 1 202 ? -2.799 -16.348 -12.486 1.00 45.38 202 PRO A C 1
ATOM 1575 O O . PRO A 1 202 ? -3.913 -16.192 -12.975 1.00 45.38 202 PRO A O 1
ATOM 1578 N N . ASN A 1 203 ? -1.876 -15.379 -12.480 1.00 48.94 203 ASN A N 1
ATOM 1579 C CA . ASN A 1 203 ? -2.146 -14.023 -12.948 1.00 48.94 203 ASN A CA 1
ATOM 1580 C C . ASN A 1 203 ? -1.532 -13.684 -14.312 1.00 48.94 203 ASN A C 1
ATOM 1582 O O . ASN A 1 203 ? -1.877 -12.640 -14.866 1.00 48.94 203 ASN A O 1
ATOM 1586 N N . VAL A 1 204 ? -0.691 -14.557 -14.885 1.00 51.34 204 VAL A N 1
ATOM 1587 C CA . VAL A 1 204 ? -0.188 -14.381 -16.262 1.00 51.34 204 VAL A CA 1
ATOM 1588 C C . VAL A 1 204 ? -1.350 -14.370 -17.267 1.00 51.34 204 VAL A C 1
ATOM 1590 O O . VAL A 1 204 ? -1.349 -13.560 -18.187 1.00 51.34 204 VAL A O 1
ATOM 1593 N N . TYR A 1 205 ? -2.418 -15.133 -16.999 1.00 50.34 205 TYR A N 1
ATOM 1594 C CA . TYR A 1 205 ? -3.664 -15.120 -17.779 1.00 50.34 205 TYR A CA 1
ATOM 1595 C C . TYR A 1 205 ? -4.330 -13.730 -17.872 1.00 50.34 205 TYR A C 1
ATOM 1597 O O . TYR A 1 205 ? -5.049 -13.452 -18.836 1.00 50.34 205 TYR A O 1
ATOM 1605 N N . TYR A 1 206 ? -4.085 -12.840 -16.899 1.00 51.47 206 TYR A N 1
ATOM 1606 C CA . TYR A 1 206 ? -4.599 -11.463 -16.891 1.00 51.47 206 TYR A CA 1
ATOM 1607 C C . TYR A 1 206 ? -3.641 -10.455 -17.556 1.00 51.47 206 TYR A C 1
ATOM 1609 O O . TYR A 1 206 ? -4.015 -9.293 -17.730 1.00 51.47 206 TYR A O 1
ATOM 1617 N N . LEU A 1 207 ? -2.450 -10.884 -18.010 1.00 52.75 207 LEU A N 1
ATOM 1618 C CA . LEU A 1 207 ? -1.503 -10.052 -18.776 1.00 52.75 207 LEU A CA 1
ATOM 1619 C C . LEU A 1 207 ? -1.975 -9.725 -20.203 1.00 52.75 207 LEU A C 1
ATOM 1621 O O . LEU A 1 207 ? -1.263 -9.073 -20.956 1.00 52.75 207 LEU A O 1
ATOM 1625 N N . LYS A 1 208 ? -3.203 -10.105 -20.571 1.00 53.53 208 LYS A N 1
ATOM 1626 C CA . LYS A 1 208 ? -3.869 -9.631 -21.796 1.00 53.53 208 LYS A CA 1
ATOM 1627 C C . LYS A 1 208 ? -4.205 -8.136 -21.764 1.00 53.53 208 LYS A C 1
ATOM 1629 O O . LYS A 1 208 ? -4.522 -7.559 -22.802 1.00 53.53 208 LYS A O 1
ATOM 1634 N N . LYS A 1 209 ? -4.165 -7.500 -20.590 1.00 60.56 209 LYS A N 1
ATOM 1635 C CA . LYS A 1 209 ? -4.204 -6.036 -20.469 1.00 60.56 209 LYS A CA 1
ATOM 1636 C C . LYS A 1 209 ? -2.818 -5.520 -20.841 1.00 60.56 209 LYS A C 1
ATOM 1638 O O . LYS A 1 209 ? -1.861 -6.158 -20.441 1.00 60.56 209 LYS A O 1
ATOM 1643 N N . ALA A 1 210 ? -2.714 -4.417 -21.588 1.00 70.25 210 ALA A N 1
ATOM 1644 C CA . ALA A 1 210 ? -1.486 -3.832 -22.158 1.00 70.25 210 ALA A CA 1
ATOM 1645 C C . ALA A 1 210 ? -0.398 -3.447 -21.121 1.00 70.25 210 ALA A C 1
ATOM 1647 O O . ALA A 1 210 ? 0.008 -2.291 -21.006 1.00 70.25 210 ALA A O 1
ATOM 1648 N N . ILE A 1 211 ? 0.053 -4.426 -20.343 1.00 81.50 211 ILE A N 1
ATOM 1649 C CA . ILE A 1 211 ? 1.067 -4.348 -19.311 1.00 81.50 211 ILE A CA 1
ATOM 1650 C C . ILE A 1 211 ? 2.396 -4.362 -20.033 1.00 81.50 211 ILE A C 1
ATOM 1652 O O . ILE A 1 211 ? 2.704 -5.293 -20.779 1.00 81.50 211 ILE A O 1
ATOM 1656 N N . ASN A 1 212 ? 3.158 -3.307 -19.793 1.00 85.75 212 ASN A N 1
ATOM 1657 C CA . ASN A 1 212 ? 4.476 -3.105 -20.375 1.00 85.75 212 ASN A CA 1
ATOM 1658 C C . ASN A 1 212 ? 5.585 -3.395 -19.358 1.00 85.75 212 ASN A C 1
ATOM 1660 O O . ASN A 1 212 ? 6.710 -3.690 -19.752 1.00 85.75 212 ASN A O 1
ATOM 1664 N N . PHE A 1 213 ? 5.270 -3.363 -18.060 1.00 86.06 213 PHE A N 1
ATOM 1665 C CA . PHE A 1 213 ? 6.237 -3.530 -16.980 1.00 86.06 213 PHE A CA 1
ATOM 1666 C C . PHE A 1 213 ? 5.798 -4.637 -16.032 1.00 86.06 213 PHE A C 1
ATOM 1668 O O . PHE A 1 213 ? 4.686 -4.637 -15.504 1.00 86.06 213 PHE A O 1
ATOM 1675 N N . VAL A 1 214 ? 6.688 -5.585 -15.781 1.00 85.25 214 VAL A N 1
ATOM 1676 C CA . VAL A 1 214 ? 6.361 -6.751 -14.964 1.00 85.25 214 VAL A CA 1
ATOM 1677 C C . VAL A 1 214 ? 7.383 -6.902 -13.847 1.00 85.25 214 VAL A C 1
ATOM 1679 O O . VAL A 1 214 ? 8.580 -6.990 -14.104 1.00 85.25 214 VAL A O 1
ATOM 1682 N N . TYR A 1 215 ? 6.901 -6.993 -12.609 1.00 83.94 215 TYR A N 1
ATOM 1683 C CA . TYR A 1 215 ? 7.712 -7.364 -11.450 1.00 83.94 215 TYR A CA 1
ATOM 1684 C C . TYR A 1 215 ? 7.567 -8.853 -11.152 1.00 83.94 215 TYR A C 1
ATOM 1686 O O . TYR A 1 215 ? 6.452 -9.363 -11.033 1.00 83.94 215 TYR A O 1
ATOM 1694 N N . THR A 1 216 ? 8.685 -9.560 -11.009 1.00 83.69 216 THR A N 1
ATOM 1695 C CA . THR A 1 216 ? 8.677 -11.000 -10.738 1.00 83.69 216 THR A CA 1
ATOM 1696 C C . THR A 1 216 ? 9.895 -11.452 -9.930 1.00 83.69 216 THR A C 1
ATOM 1698 O O . THR A 1 216 ? 10.691 -10.641 -9.456 1.00 83.69 216 THR A O 1
ATOM 1701 N N . VAL A 1 217 ? 10.007 -12.761 -9.715 1.00 86.19 217 VAL A N 1
ATOM 1702 C CA . VAL A 1 217 ? 11.074 -13.402 -8.936 1.00 86.19 217 VAL A CA 1
ATOM 1703 C C . VAL A 1 217 ? 11.750 -14.516 -9.745 1.00 86.19 217 VAL A C 1
ATOM 1705 O O . VAL A 1 217 ? 11.119 -15.074 -10.650 1.00 86.19 217 VAL A O 1
ATOM 1708 N N . PRO A 1 218 ? 12.991 -14.916 -9.406 1.00 89.50 218 PRO A N 1
ATOM 1709 C CA . PRO A 1 218 ? 13.752 -15.885 -10.193 1.00 89.50 218 PRO A CA 1
ATOM 1710 C C . PRO A 1 218 ? 13.041 -17.207 -10.524 1.00 89.50 218 PRO A C 1
ATOM 1712 O O . PRO A 1 218 ? 13.114 -17.635 -11.679 1.00 89.50 218 PRO A O 1
ATOM 1715 N N . PRO A 1 219 ? 12.285 -17.838 -9.599 1.00 88.12 219 PRO A N 1
ATOM 1716 C CA . PRO A 1 219 ? 11.550 -19.063 -9.919 1.00 88.12 219 PRO A CA 1
ATOM 1717 C C . PRO A 1 219 ? 10.532 -18.909 -11.059 1.00 88.12 219 PRO A C 1
ATOM 1719 O O . PRO A 1 219 ? 10.243 -19.879 -11.754 1.00 88.12 219 PRO A O 1
ATOM 1722 N N . MET A 1 220 ? 9.991 -17.706 -11.270 1.00 85.81 220 MET A N 1
ATOM 1723 C CA . MET A 1 220 ? 9.015 -17.438 -12.331 1.00 85.81 220 MET A CA 1
ATOM 1724 C C . MET A 1 220 ? 9.680 -17.228 -13.685 1.00 85.81 220 MET A C 1
ATOM 1726 O O . MET A 1 220 ? 9.177 -17.740 -14.682 1.00 85.81 220 MET A O 1
ATOM 1730 N N . ILE A 1 221 ? 10.844 -16.573 -13.720 1.00 89.00 221 ILE A N 1
ATOM 1731 C CA . ILE A 1 221 ? 11.671 -16.506 -14.934 1.00 89.00 221 ILE A CA 1
ATOM 1732 C C . ILE A 1 221 ? 12.047 -17.920 -15.385 1.00 89.00 221 ILE A C 1
ATOM 1734 O O . ILE A 1 221 ? 11.855 -18.272 -16.546 1.00 89.00 221 ILE A O 1
ATOM 1738 N N . LEU A 1 222 ? 12.495 -18.764 -14.450 1.00 90.38 222 LEU A N 1
ATOM 1739 C CA . LEU A 1 222 ? 12.814 -20.163 -14.736 1.00 90.38 222 LEU A CA 1
ATOM 1740 C C . LEU A 1 222 ? 11.609 -20.938 -15.282 1.00 90.38 222 LEU A C 1
ATOM 1742 O O . LEU A 1 222 ? 11.762 -21.725 -16.215 1.00 90.38 222 LEU A O 1
ATOM 1746 N N . ALA A 1 223 ? 10.419 -20.725 -14.716 1.00 87.31 223 ALA A N 1
ATOM 1747 C CA . ALA A 1 223 ? 9.201 -21.371 -15.192 1.00 87.31 223 ALA A CA 1
ATOM 1748 C C . ALA A 1 223 ? 8.866 -20.973 -16.640 1.00 87.31 223 ALA A C 1
ATOM 1750 O O . ALA A 1 223 ? 8.570 -21.855 -17.442 1.00 87.31 223 ALA A O 1
ATOM 1751 N N . LEU A 1 224 ? 8.975 -19.688 -16.994 1.00 85.81 224 LEU A N 1
ATOM 1752 C CA . LEU A 1 224 ? 8.730 -19.205 -18.360 1.00 85.81 224 LEU A CA 1
ATOM 1753 C C . LEU A 1 224 ? 9.732 -19.786 -19.367 1.00 85.81 224 LEU A C 1
ATOM 1755 O O . LEU A 1 224 ? 9.340 -20.203 -20.451 1.00 85.81 224 LEU A O 1
ATOM 1759 N N . VAL A 1 225 ? 11.011 -19.900 -18.993 1.00 90.50 225 VAL A N 1
ATOM 1760 C CA . VAL A 1 225 ? 12.025 -20.540 -19.851 1.00 90.50 225 VAL A CA 1
ATOM 1761 C C . VAL A 1 225 ? 11.742 -22.031 -20.050 1.00 90.50 225 VAL A C 1
ATOM 1763 O O . VAL A 1 225 ? 11.887 -22.547 -21.156 1.00 90.50 225 VAL A O 1
ATOM 1766 N N . ARG A 1 226 ? 11.329 -22.738 -18.990 1.00 89.56 226 ARG A N 1
ATOM 1767 C CA . ARG A 1 226 ? 11.047 -24.182 -19.051 1.00 89.56 226 ARG A CA 1
ATOM 1768 C C . ARG A 1 226 ? 9.745 -24.519 -19.771 1.00 89.56 226 ARG A C 1
ATOM 1770 O O . ARG A 1 226 ? 9.646 -25.601 -20.344 1.00 89.56 226 ARG A O 1
ATOM 1777 N N . PHE A 1 227 ? 8.761 -23.624 -19.734 1.00 85.38 227 PHE A N 1
ATOM 1778 C CA . PHE A 1 227 ? 7.424 -23.855 -20.280 1.00 85.38 227 PHE A CA 1
ATOM 1779 C C . PHE A 1 227 ? 6.978 -22.693 -21.187 1.00 85.38 227 PHE A C 1
ATOM 1781 O O . PHE A 1 227 ? 6.031 -21.974 -20.858 1.00 85.38 227 PHE A O 1
ATOM 1788 N N . PRO A 1 228 ? 7.633 -22.500 -22.349 1.00 76.88 228 PRO A N 1
ATOM 1789 C CA . PRO A 1 228 ? 7.476 -21.286 -23.150 1.00 76.88 228 PRO A CA 1
ATOM 1790 C C . PRO A 1 228 ? 6.116 -21.147 -23.844 1.00 76.88 228 PRO A C 1
ATOM 1792 O O . PRO A 1 228 ? 5.729 -20.044 -24.218 1.00 76.88 228 PRO A O 1
ATOM 1795 N N . SER A 1 229 ? 5.374 -22.244 -24.013 1.00 64.88 229 SER A N 1
ATOM 1796 C CA . SER A 1 229 ? 4.114 -22.288 -24.768 1.00 64.88 229 SER A CA 1
ATOM 1797 C C . SER A 1 229 ? 2.895 -21.754 -24.014 1.00 64.88 229 SER A C 1
ATOM 1799 O O . SER A 1 229 ? 1.791 -21.817 -24.548 1.00 64.88 229 SER A O 1
ATOM 1801 N N . ILE A 1 230 ? 3.054 -21.322 -22.760 1.00 61.84 230 ILE A N 1
ATOM 1802 C CA . ILE A 1 230 ? 1.908 -21.073 -21.881 1.00 61.84 230 ILE A CA 1
ATOM 1803 C C . ILE A 1 230 ? 1.302 -19.678 -22.107 1.00 61.84 230 ILE A C 1
ATOM 1805 O O . ILE A 1 230 ? 0.097 -19.554 -21.944 1.00 61.84 230 ILE A O 1
ATOM 1809 N N . GLU A 1 231 ? 2.054 -18.654 -22.546 1.00 64.12 231 GLU A N 1
ATOM 1810 C CA . GLU A 1 231 ? 1.516 -17.281 -22.670 1.00 64.12 231 GLU A CA 1
ATOM 1811 C C . GLU A 1 231 ? 2.238 -16.386 -23.695 1.00 64.12 231 GLU A C 1
ATOM 1813 O O . GLU A 1 231 ? 3.434 -16.536 -23.951 1.00 64.12 231 GLU A O 1
ATOM 1818 N N . SER A 1 232 ? 1.513 -15.392 -24.229 1.00 71.25 232 SER A N 1
ATOM 1819 C CA . SER A 1 232 ? 2.094 -14.291 -25.016 1.00 71.25 232 SER A CA 1
ATOM 1820 C C . SER A 1 232 ? 2.499 -13.129 -24.106 1.00 71.25 232 SER A C 1
ATOM 1822 O O . SER A 1 232 ? 1.683 -12.630 -23.336 1.00 71.25 232 SER A O 1
ATOM 1824 N N . LEU A 1 233 ? 3.738 -12.651 -24.247 1.00 79.50 233 LEU A N 1
ATOM 1825 C CA . LEU A 1 233 ? 4.275 -11.480 -23.538 1.00 79.50 233 LEU A CA 1
ATOM 1826 C C . LEU A 1 233 ? 4.485 -10.278 -24.472 1.00 79.50 233 LEU A C 1
ATOM 1828 O O . LEU A 1 233 ? 5.289 -9.400 -24.184 1.00 79.50 233 LEU A O 1
ATOM 1832 N N . SER A 1 234 ? 3.785 -10.226 -25.607 1.00 80.94 234 SER A N 1
ATOM 1833 C CA . SER A 1 234 ? 4.051 -9.252 -26.677 1.00 80.94 234 SER A CA 1
ATOM 1834 C C . SER A 1 234 ? 3.868 -7.780 -26.286 1.00 80.94 234 SER A C 1
ATOM 1836 O O . SER A 1 234 ? 4.383 -6.913 -26.983 1.00 80.94 234 SER A O 1
ATOM 1838 N N . SER A 1 235 ? 3.122 -7.477 -25.217 1.00 82.00 235 SER A N 1
ATOM 1839 C CA . SER A 1 235 ? 2.976 -6.107 -24.698 1.00 82.00 235 SER A CA 1
ATOM 1840 C C . SER A 1 235 ? 4.049 -5.718 -23.683 1.00 82.00 235 SER A C 1
ATOM 1842 O O . SER A 1 235 ? 4.151 -4.541 -23.349 1.00 82.00 235 SER A O 1
ATOM 1844 N N . VAL A 1 236 ? 4.805 -6.689 -23.159 1.00 86.12 236 VAL A N 1
ATOM 1845 C CA . VAL A 1 236 ? 5.787 -6.476 -22.097 1.00 86.12 236 VAL A CA 1
ATOM 1846 C C . VAL A 1 236 ? 7.073 -5.929 -22.707 1.00 86.12 236 VAL A C 1
ATOM 1848 O O . VAL A 1 236 ? 7.689 -6.555 -23.562 1.00 86.12 236 VAL A O 1
ATOM 1851 N N . GLU A 1 237 ? 7.495 -4.763 -22.233 1.00 88.31 237 GLU A N 1
ATOM 1852 C CA . GLU A 1 237 ? 8.711 -4.079 -22.676 1.00 88.31 237 GLU A CA 1
ATOM 1853 C C . GLU A 1 237 ? 9.901 -4.418 -21.775 1.00 88.31 237 GLU A C 1
ATOM 1855 O O . GLU A 1 237 ? 11.040 -4.472 -22.237 1.00 88.31 237 GLU A O 1
ATOM 1860 N N . ILE A 1 238 ? 9.652 -4.646 -20.481 1.00 88.12 238 ILE A N 1
ATOM 1861 C CA . 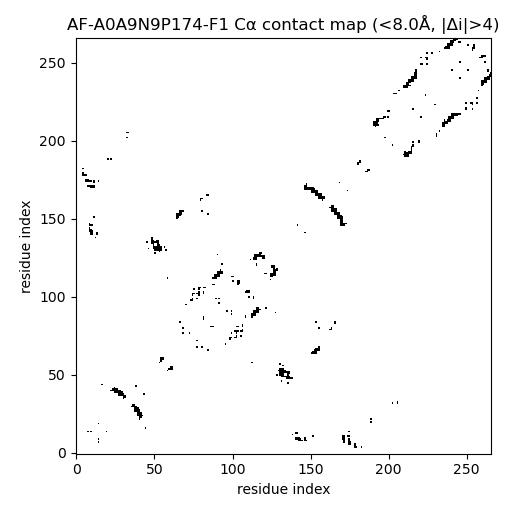ILE A 1 238 ? 10.704 -4.907 -19.499 1.00 88.12 238 ILE A CA 1
ATOM 1862 C C . ILE A 1 238 ? 10.198 -5.731 -18.315 1.00 88.12 238 ILE A C 1
ATOM 1864 O O . ILE A 1 238 ? 9.062 -5.580 -17.850 1.00 88.12 238 ILE A O 1
ATOM 1868 N N . ILE A 1 239 ? 11.081 -6.581 -17.793 1.00 88.75 239 ILE A N 1
ATOM 1869 C CA . ILE A 1 239 ? 10.846 -7.341 -16.565 1.00 88.75 239 ILE A CA 1
ATOM 1870 C C . ILE A 1 239 ? 11.837 -6.904 -15.490 1.00 88.75 239 ILE A C 1
ATOM 1872 O O . ILE A 1 239 ? 13.042 -6.887 -15.719 1.00 88.75 239 ILE A O 1
ATOM 1876 N N . PHE A 1 240 ? 11.336 -6.606 -14.296 1.00 89.12 240 PHE A N 1
ATOM 1877 C CA . PHE A 1 240 ? 12.132 -6.404 -13.092 1.00 89.12 240 PHE A CA 1
ATOM 1878 C C . PHE A 1 240 ? 12.078 -7.661 -12.221 1.00 89.12 240 PHE A C 1
ATOM 1880 O O . PHE A 1 240 ? 11.011 -8.056 -11.750 1.00 89.12 240 PHE A O 1
ATOM 1887 N N . SER A 1 241 ? 13.231 -8.287 -11.993 1.00 88.88 241 SER A N 1
ATOM 1888 C CA . SER A 1 241 ? 13.387 -9.411 -11.069 1.00 88.88 241 SER A CA 1
ATOM 1889 C C . SER A 1 241 ? 14.026 -8.941 -9.765 1.00 88.88 241 SER A C 1
ATOM 1891 O O . SER A 1 241 ? 15.065 -8.286 -9.783 1.00 88.88 241 SER A O 1
ATOM 1893 N N . GLY A 1 242 ? 13.418 -9.284 -8.634 1.00 86.75 242 GLY A N 1
ATOM 1894 C CA . GLY A 1 242 ? 13.949 -8.968 -7.304 1.00 86.75 242 GLY A CA 1
ATOM 1895 C C . GLY A 1 242 ? 14.135 -10.206 -6.431 1.00 86.75 242 GLY A C 1
ATOM 1896 O O . GLY A 1 242 ? 14.090 -11.339 -6.908 1.00 86.75 242 GLY A O 1
ATOM 1897 N N . ALA A 1 243 ? 14.298 -9.979 -5.126 1.00 82.88 243 ALA A N 1
ATOM 1898 C CA . ALA A 1 243 ? 14.432 -10.976 -4.054 1.00 82.88 243 ALA A CA 1
ATOM 1899 C C . ALA A 1 243 ? 15.711 -11.838 -4.066 1.00 82.88 243 ALA A C 1
ATOM 1901 O O . ALA A 1 243 ? 16.242 -12.123 -2.996 1.00 82.88 243 ALA A O 1
ATOM 1902 N N . ALA A 1 244 ? 16.220 -12.244 -5.229 1.00 86.50 244 ALA A N 1
ATOM 1903 C CA . ALA A 1 244 ? 17.489 -12.961 -5.363 1.00 86.50 244 ALA A CA 1
ATOM 1904 C C . ALA A 1 244 ? 18.126 -12.728 -6.751 1.00 86.50 244 ALA A C 1
ATOM 1906 O O . ALA A 1 244 ? 17.398 -12.407 -7.697 1.00 86.50 244 ALA A O 1
ATOM 1907 N N . PRO A 1 245 ? 19.461 -12.859 -6.885 1.00 90.62 245 PRO A N 1
ATOM 1908 C CA . PRO A 1 245 ? 20.161 -12.802 -8.170 1.00 90.62 245 PRO A CA 1
ATOM 1909 C C . PRO A 1 245 ? 19.741 -13.924 -9.121 1.00 90.62 245 PRO A C 1
ATOM 1911 O O . PRO A 1 245 ? 19.629 -15.086 -8.733 1.00 90.62 245 PRO A O 1
ATOM 1914 N N . LEU A 1 246 ? 19.533 -13.560 -10.384 1.00 92.88 246 LEU A N 1
ATOM 1915 C CA . LEU A 1 246 ? 19.475 -14.458 -11.533 1.00 92.88 246 LEU A CA 1
ATOM 1916 C C . LEU A 1 246 ? 20.891 -14.744 -12.035 1.00 92.88 246 LEU A C 1
ATOM 1918 O O . LEU A 1 246 ? 21.757 -13.870 -11.997 1.00 92.88 246 LEU A O 1
ATOM 1922 N N . SER A 1 247 ? 21.107 -15.952 -12.554 1.00 93.50 247 SER A N 1
ATOM 1923 C 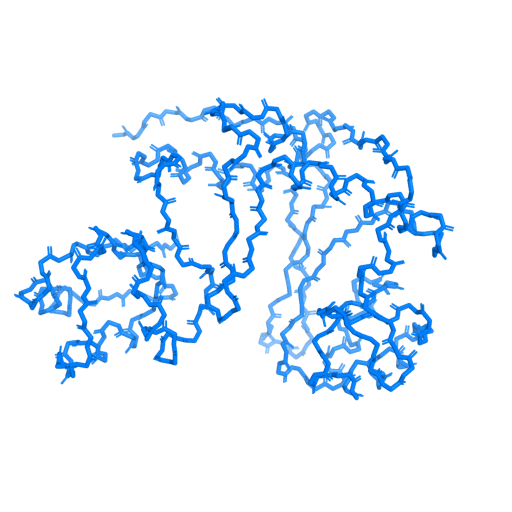CA . SER A 1 247 ? 22.318 -16.267 -13.310 1.00 93.50 247 SER A CA 1
ATOM 1924 C C . SER A 1 247 ? 22.248 -15.685 -14.721 1.00 93.50 247 SER A C 1
ATOM 1926 O O . SER A 1 247 ? 21.172 -15.635 -15.323 1.00 93.50 247 SER A O 1
ATOM 1928 N N . ASP A 1 248 ? 23.407 -15.332 -15.280 1.00 93.94 248 ASP A N 1
ATOM 1929 C CA . ASP A 1 248 ? 23.513 -14.813 -16.651 1.00 93.94 248 ASP A CA 1
ATOM 1930 C C . ASP A 1 248 ? 22.898 -15.779 -17.673 1.00 93.94 248 ASP A C 1
ATOM 1932 O O . ASP A 1 248 ? 22.108 -15.372 -18.517 1.00 93.94 248 ASP A O 1
ATOM 1936 N N . GLY A 1 249 ? 23.143 -17.087 -17.521 1.00 96.44 249 GLY A N 1
ATOM 1937 C CA . GLY A 1 249 ? 22.565 -18.104 -18.404 1.00 96.44 249 GLY A CA 1
ATOM 1938 C C . GLY A 1 249 ? 21.032 -18.120 -18.403 1.00 96.44 249 GLY A C 1
ATOM 1939 O O . GLY A 1 249 ? 20.420 -18.265 -19.457 1.00 96.44 249 GLY A O 1
ATOM 1940 N N . LEU A 1 250 ? 20.391 -17.909 -17.245 1.00 94.94 250 LEU A N 1
ATOM 1941 C CA . LEU A 1 250 ? 18.929 -17.852 -17.176 1.00 94.94 250 LEU A CA 1
ATOM 1942 C C . LEU A 1 250 ? 18.378 -16.569 -17.822 1.00 94.94 250 LEU A C 1
ATOM 1944 O O . LEU A 1 250 ? 17.321 -16.608 -18.453 1.00 94.94 250 LEU A O 1
ATOM 1948 N N . ILE A 1 251 ? 19.092 -15.447 -17.690 1.00 95.50 251 ILE A N 1
ATOM 1949 C CA . ILE A 1 251 ? 18.747 -14.187 -18.365 1.00 95.50 251 ILE A CA 1
ATOM 1950 C C . ILE A 1 251 ? 18.855 -14.359 -19.885 1.00 95.50 251 ILE A C 1
ATOM 1952 O O . ILE A 1 251 ? 17.931 -13.983 -20.611 1.00 95.50 251 ILE A O 1
ATOM 1956 N N . ASP A 1 252 ? 19.941 -14.967 -20.360 1.00 96.38 252 ASP A N 1
ATOM 1957 C CA . ASP A 1 252 ? 20.184 -15.207 -21.782 1.00 96.38 252 ASP A CA 1
ATOM 1958 C C . ASP A 1 252 ? 19.136 -16.138 -22.392 1.00 96.38 252 ASP A C 1
ATOM 1960 O O . ASP A 1 252 ? 18.605 -15.860 -23.470 1.00 96.38 252 ASP A O 1
ATOM 1964 N N . ASP A 1 253 ? 18.809 -17.235 -21.710 1.00 95.31 253 ASP A N 1
ATOM 1965 C CA . ASP A 1 253 ? 17.811 -18.190 -22.191 1.00 95.31 253 ASP A CA 1
ATOM 1966 C C . ASP A 1 253 ? 16.412 -17.569 -22.240 1.00 95.31 253 ASP A C 1
ATOM 1968 O O . ASP A 1 253 ? 15.688 -17.752 -23.224 1.00 95.31 253 ASP A O 1
ATOM 1972 N N . PHE A 1 254 ? 16.059 -16.746 -21.250 1.00 93.38 254 PHE A N 1
ATOM 1973 C CA . PHE A 1 254 ? 14.828 -15.961 -21.291 1.00 93.38 254 PHE A CA 1
ATOM 1974 C C . PHE A 1 254 ? 14.817 -14.975 -22.468 1.00 93.38 254 PHE A C 1
ATOM 1976 O O . PHE A 1 254 ? 13.845 -14.915 -23.229 1.00 93.38 254 PHE A O 1
ATOM 1983 N N . TYR A 1 255 ? 15.905 -14.228 -22.670 1.00 94.31 255 TYR A N 1
ATOM 1984 C CA . TYR A 1 255 ? 15.992 -13.245 -23.749 1.00 94.31 255 TYR A CA 1
ATOM 1985 C C . TYR A 1 255 ? 15.958 -13.892 -25.141 1.00 94.31 255 TYR A C 1
ATOM 1987 O O . TYR A 1 255 ? 15.362 -13.337 -26.067 1.00 94.31 255 TYR A O 1
ATOM 1995 N N . LYS A 1 256 ? 16.544 -15.083 -25.319 1.00 94.00 256 LYS A N 1
ATOM 1996 C CA . LYS A 1 256 ? 16.458 -15.837 -26.583 1.00 94.00 256 LYS A CA 1
ATOM 1997 C C . LYS A 1 256 ? 15.013 -16.152 -26.964 1.00 94.00 256 LYS A C 1
ATOM 1999 O O . LYS A 1 256 ? 14.686 -16.014 -28.142 1.00 94.00 256 LYS A O 1
ATOM 2004 N N . LEU A 1 257 ? 14.187 -16.529 -25.986 1.00 90.81 257 LEU A N 1
ATOM 2005 C CA . LEU A 1 257 ? 12.786 -16.904 -26.181 1.00 90.81 257 LEU A CA 1
ATOM 2006 C C . LEU A 1 257 ? 11.879 -15.692 -26.405 1.00 90.81 257 LEU A C 1
ATOM 2008 O O . LEU A 1 257 ? 11.098 -15.681 -27.352 1.00 90.81 257 LEU A O 1
ATOM 2012 N N . TYR A 1 258 ? 11.991 -14.673 -25.551 1.00 89.00 258 TYR A N 1
ATOM 2013 C CA . TYR A 1 258 ? 10.996 -13.599 -25.493 1.00 89.00 258 TYR A CA 1
ATOM 2014 C C . TYR A 1 258 ? 11.478 -12.256 -26.041 1.00 89.00 258 TYR A C 1
ATOM 2016 O O . TYR A 1 258 ? 10.653 -11.392 -26.311 1.00 89.00 258 TYR A O 1
ATOM 2024 N N . LYS A 1 259 ? 12.793 -12.060 -26.209 1.00 92.62 259 LYS A N 1
ATOM 2025 C CA . LYS A 1 259 ? 13.410 -10.777 -26.612 1.00 92.62 259 LYS A CA 1
ATOM 2026 C C . LYS A 1 259 ? 13.083 -9.602 -25.681 1.00 92.62 259 LYS A C 1
ATOM 2028 O O . LYS A 1 259 ? 13.221 -8.447 -26.073 1.00 92.62 259 LYS A O 1
ATOM 2033 N N . ILE A 1 260 ? 12.724 -9.897 -24.431 1.00 91.19 260 ILE A N 1
ATOM 2034 C CA . ILE A 1 260 ? 12.398 -8.910 -23.399 1.00 91.19 260 ILE A CA 1
ATOM 2035 C C . ILE A 1 260 ? 13.578 -8.787 -22.426 1.00 91.19 260 ILE A C 1
ATOM 2037 O O . ILE A 1 260 ? 14.009 -9.802 -21.869 1.00 91.19 260 ILE A O 1
ATOM 2041 N N . PRO A 1 261 ? 14.118 -7.578 -22.193 1.00 92.75 261 PRO A N 1
ATOM 2042 C CA . PRO A 1 261 ? 15.195 -7.376 -21.235 1.00 92.75 261 PRO A CA 1
ATOM 2043 C C . PRO A 1 261 ? 14.727 -7.595 -19.791 1.00 92.75 261 PRO A C 1
ATOM 2045 O O . PRO A 1 261 ? 13.647 -7.156 -19.388 1.00 92.75 261 PRO A O 1
ATOM 2048 N N . ILE A 1 262 ? 15.605 -8.198 -18.986 1.00 91.62 262 ILE A N 1
ATOM 2049 C CA . ILE A 1 262 ? 15.452 -8.278 -17.532 1.00 91.62 262 ILE A CA 1
ATOM 2050 C C . ILE A 1 262 ? 16.330 -7.205 -16.872 1.00 91.62 262 ILE A C 1
ATOM 2052 O O . ILE A 1 262 ? 17.472 -6.954 -17.273 1.00 91.62 262 ILE A O 1
ATOM 2056 N N . ARG A 1 263 ? 15.791 -6.551 -15.847 1.00 90.31 263 ARG A N 1
ATOM 2057 C CA . ARG A 1 263 ? 16.514 -5.717 -14.885 1.00 90.31 263 ARG A CA 1
ATOM 2058 C C . ARG A 1 263 ? 16.407 -6.349 -13.513 1.00 90.31 263 ARG A C 1
ATOM 2060 O O . ARG A 1 263 ? 15.390 -6.948 -13.183 1.00 90.31 263 ARG A O 1
ATOM 2067 N N . GLN A 1 264 ? 17.460 -6.219 -12.722 1.00 87.94 264 GLN A N 1
ATOM 2068 C CA . GLN A 1 264 ? 17.495 -6.759 -11.371 1.00 87.94 264 GLN A CA 1
ATOM 2069 C C . GLN A 1 264 ? 17.499 -5.616 -10.359 1.00 87.94 264 GLN A C 1
ATOM 2071 O O . GLN A 1 264 ? 18.165 -4.607 -10.591 1.00 87.94 264 GLN A O 1
ATOM 2076 N N . GLY A 1 265 ? 16.730 -5.754 -9.279 1.00 80.19 265 GLY A N 1
ATOM 2077 C CA . GLY A 1 265 ? 16.660 -4.773 -8.193 1.00 80.19 265 GLY A CA 1
ATOM 2078 C C . GLY A 1 265 ? 16.939 -5.425 -6.841 1.00 80.19 265 GLY A C 1
ATOM 2079 O O . GLY A 1 265 ? 16.289 -6.421 -6.509 1.00 80.19 265 GLY A O 1
ATOM 2080 N N . TYR A 1 266 ? 17.879 -4.848 -6.086 1.00 73.56 266 TYR A N 1
ATOM 2081 C CA . TYR A 1 266 ? 18.293 -5.259 -4.738 1.00 73.56 266 TYR A CA 1
ATOM 2082 C C . TYR A 1 266 ? 18.439 -4.043 -3.833 1.00 73.56 266 TYR A C 1
ATOM 2084 O O . TYR A 1 266 ? 18.898 -2.999 -4.350 1.00 73.56 266 TYR A O 1
#

Nearest PDB structures (foldseek):
  4rm2-assembly2_B  TM=7.728E-01  e=6.914E-10  Rhodopseudomonas palustris
  8atd-assembly1_F  TM=7.459E-01  e=1.517E-08  Saccharomyces cerevisiae
  6p1j-assembly2_B  TM=6.964E-01  e=1.114E-08  Eleftheria terrae
  8aff-assembly1_A  TM=7.155E-01  e=9.097E-08  Saccharomyces cerevisiae
  8aff-assembly9_I  TM=6.995E-01  e=1.402E-07  Saccharomyces cerevisiae

Organism: NCBI:txid60492

Foldseek 3Di:
DADDFDFDLKFLLCVLVVPPQCADQQAWPDADLPPRDTDGNVNCNQQVQQLVVLCCPVVNDDDFADEDDDLPDALVLLLLVCQQRVPQAAEEAPVSVVSVVSSCVSNVHDQQRYAYDDCDDDPNHHHSVSSRHPDGHDDDIDDSVRQVP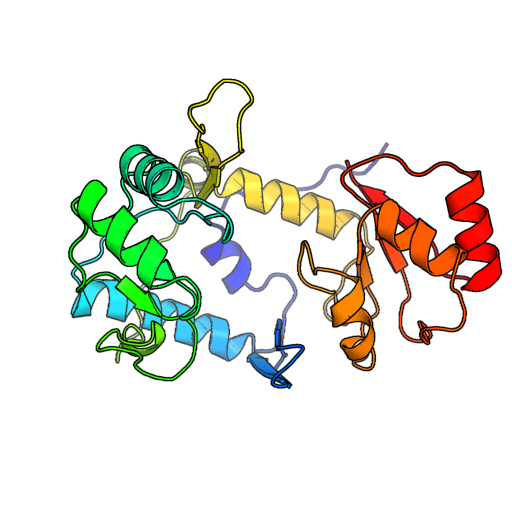DFHYWYWDCDPPNRIDTDGQGRSNVSVVVRVVVSVVPDDSPADEDPPDDPCVVSLVSPVPLHQEYEDEQVVLVVCLVPVPPHAPPSHQEYEYEDDDDDPVSQVSSCVRHVHHYDYDD

Radius of gyration: 20.55 Å; Cα contacts (8 Å, |Δi|>4): 393; chains: 1; bounding box: 51×44×49 Å

Sequence (266 aa):
KYPDIEIPSVGVYQYVISNPYNVPDNKDIFIDGITDERVTFGELKRDSKRFAAGLQDRIGFKRGTVTAANPKYTAREFASQLITSGASVIIVHPKYLDTAIKAAKEAGIPESRIFLFGNREVHGFQSYRSLIGDREAEPVSYSPEEAKNTTAFLCYSSGTTGIQKAVEITHTNIIANMAQILSSGYFNTRNIFTGALVNFIPNVYYLKKAINFVYTVPPMILALVRFPSIESLSSVEIIFSGAAPLSDGLIDDFYKLYKIPIRQGY

Mean predicted aligned error: 6.2 Å

Solvent-accessible surface area (backbone atoms only — not comparable to full-atom values): 15594 Å² total; per-residue (Å²): 129,83,78,89,76,85,61,69,53,32,26,59,67,54,56,61,71,67,37,90,80,69,72,53,49,83,38,74,76,44,68,43,76,85,80,66,51,70,40,27,45,42,51,49,63,50,50,5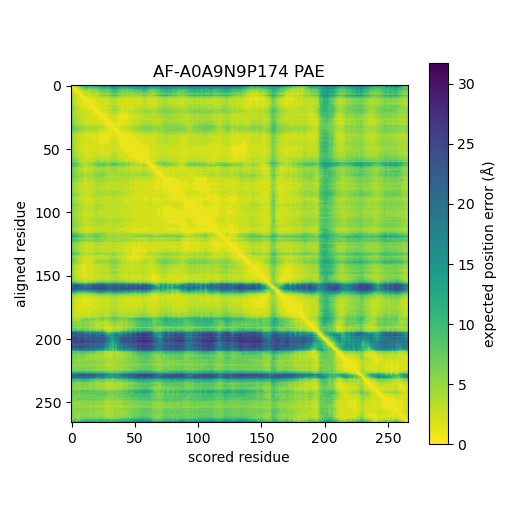3,24,10,29,52,27,14,36,35,75,75,68,65,47,71,93,80,70,48,66,73,79,69,91,82,54,52,35,67,58,46,16,51,48,36,51,76,69,65,58,71,69,45,78,40,52,67,93,49,43,72,42,49,55,54,12,28,57,74,47,70,37,60,71,94,37,44,26,22,58,65,92,54,68,56,98,90,33,43,19,51,66,80,27,53,34,96,50,71,40,85,79,84,83,42,52,47,68,51,8,57,71,39,60,53,34,36,48,66,46,90,40,97,79,80,63,66,49,74,43,80,35,21,17,28,57,54,41,44,52,51,44,54,56,50,70,67,67,81,63,59,96,83,68,34,63,56,64,89,82,59,70,55,78,85,46,55,80,47,53,81,49,81,35,27,36,41,58,50,41,55,74,55,57,52,46,46,58,75,48,62,88,78,70,84,62,88,57,42,63,38,34,38,34,27,98,56,90,72,55,69,70,60,53,50,52,38,29,73,75,68,72,41,54,77,44,79,56,133

Secondary structure (DSSP, 8-state):
-PPP-----S-HHHHHHT-TT---TTSEEEE-TTT--EEEHHHHHHHHHHHHHHHHHHH---S--EE---TT--HHHHHHHHHHTT---EEE-GGGHHHHHHHHHHHT--GGGEEESSSS-BTTBPBGGGG--SSPPPPPP--HHHHHHSEEEEEEE--TTSS-EEEEEEHHHHHHHHHHHHHTS---TT--BPPTT--HHHHGGGTTS---EEEE-HHHHHHHHH-GGG---TT--EEEE-SSPPPHHHHHHHHHHH-PPEEE--

InterPro domains:
  IPR000873 AMP-dependent synthetase/ligase domain [PF00501] (65-182)
  IPR042099 ANL, N-terminal domain [G3DSA:3.40.50.12780] (4-206)

pLDDT: mean 88.44, std 12.03, range [44.5, 98.56]